Protein AF-A0A7X7YXY8-F1 (afdb_monomer_lite)

Structure (mmCIF, N/CA/C/O backbone):
data_AF-A0A7X7YXY8-F1
#
_entry.id   AF-A0A7X7YXY8-F1
#
loop_
_atom_site.group_PDB
_atom_site.id
_atom_site.type_symbol
_atom_site.label_atom_id
_atom_site.label_alt_id
_atom_site.label_comp_id
_atom_site.label_asym_id
_atom_site.label_entity_id
_atom_site.label_seq_id
_atom_site.pdbx_PDB_ins_code
_atom_site.Cartn_x
_atom_site.Cartn_y
_atom_site.Cartn_z
_atom_site.occupancy
_atom_site.B_iso_or_equiv
_atom_site.auth_seq_id
_atom_site.auth_comp_id
_atom_site.auth_asym_id
_atom_site.auth_atom_id
_atom_site.pdbx_PDB_model_num
ATOM 1 N N . MET A 1 1 ? -51.079 37.543 55.718 1.00 40.25 1 MET A N 1
ATOM 2 C CA . MET A 1 1 ? -50.205 36.483 55.168 1.00 40.25 1 MET A CA 1
ATOM 3 C C . MET A 1 1 ? -49.424 37.062 54.003 1.00 40.25 1 MET A C 1
ATOM 5 O O . MET A 1 1 ? -49.921 37.971 53.354 1.00 40.25 1 MET A O 1
ATOM 9 N N . ALA A 1 2 ? -48.176 36.623 53.879 1.00 35.72 2 ALA A N 1
ATOM 10 C CA . ALA A 1 2 ? -47.075 37.284 53.195 1.00 35.72 2 ALA A CA 1
ATOM 11 C C . ALA A 1 2 ? -47.047 37.110 51.662 1.00 35.72 2 ALA A C 1
ATOM 13 O O . ALA A 1 2 ? -47.746 36.284 51.088 1.00 35.72 2 ALA A O 1
ATOM 14 N N . VAL A 1 3 ? -46.202 37.959 51.080 1.00 41.31 3 VAL A N 1
ATOM 15 C CA . VAL A 1 3 ? -45.870 38.287 49.686 1.00 41.31 3 VAL A CA 1
ATOM 16 C C . VAL A 1 3 ? -45.076 37.175 48.981 1.00 41.31 3 VAL A C 1
ATOM 18 O O . VAL A 1 3 ? -44.261 36.545 49.648 1.00 41.31 3 VAL A O 1
ATOM 21 N N . ALA A 1 4 ? -45.196 37.031 47.651 1.00 35.16 4 ALA A N 1
ATOM 22 C CA . ALA A 1 4 ? -44.050 36.861 46.735 1.00 35.16 4 ALA A CA 1
ATOM 23 C C . ALA A 1 4 ? -44.459 36.932 45.246 1.00 35.16 4 ALA A C 1
ATOM 25 O O . ALA A 1 4 ? -45.565 36.566 44.865 1.00 35.16 4 ALA A O 1
ATOM 26 N N . ASN A 1 5 ? -43.522 37.451 44.456 1.00 42.75 5 ASN A N 1
ATOM 27 C CA . ASN A 1 5 ? -43.563 37.880 43.054 1.00 42.75 5 ASN A CA 1
ATOM 28 C C . ASN A 1 5 ? -43.276 36.709 42.060 1.00 42.75 5 ASN A C 1
ATOM 30 O O . ASN A 1 5 ? -43.124 35.578 42.515 1.00 42.75 5 ASN A O 1
ATOM 34 N N . PRO A 1 6 ? -43.200 36.948 40.727 1.00 54.59 6 PRO A N 1
ATOM 35 C CA . PRO A 1 6 ? -43.214 35.915 39.683 1.00 54.59 6 PRO A CA 1
ATOM 36 C C . PRO A 1 6 ? -41.819 35.368 39.333 1.00 54.59 6 PRO A C 1
ATOM 38 O O . PRO A 1 6 ? -40.835 36.101 39.392 1.00 54.59 6 PRO A O 1
ATOM 41 N N . GLU A 1 7 ? -41.750 34.119 38.856 1.00 39.97 7 GLU A N 1
ATOM 42 C CA . GLU A 1 7 ? -40.561 33.552 38.205 1.00 39.97 7 GLU A CA 1
ATOM 43 C C . GLU A 1 7 ? -40.893 33.021 36.803 1.00 39.97 7 GLU A C 1
ATOM 45 O O . GLU A 1 7 ? -41.706 32.120 36.603 1.00 39.97 7 GLU A O 1
ATOM 50 N N . THR A 1 8 ? -40.227 33.621 35.822 1.00 44.12 8 THR A N 1
ATOM 51 C CA . THR A 1 8 ? -39.971 33.098 34.480 1.00 44.12 8 THR A CA 1
ATOM 52 C C . THR A 1 8 ? -39.109 31.838 34.538 1.00 44.12 8 THR A C 1
ATOM 54 O O . THR A 1 8 ? -38.048 31.867 35.155 1.00 44.12 8 THR A O 1
ATOM 57 N N . ALA A 1 9 ? -39.464 30.798 33.782 1.00 42.31 9 ALA A N 1
ATOM 58 C CA . ALA A 1 9 ? -38.514 29.768 33.362 1.00 42.31 9 ALA A CA 1
ATOM 59 C C . ALA A 1 9 ? -38.734 29.435 31.881 1.00 42.31 9 ALA A C 1
ATOM 61 O O . ALA A 1 9 ? -39.648 28.710 31.496 1.00 42.31 9 ALA A O 1
ATOM 62 N N . SER A 1 10 ? -37.876 30.039 31.062 1.00 46.84 10 SER A N 1
ATOM 63 C CA . SER A 1 10 ? -37.610 29.659 29.681 1.00 46.84 10 SER A CA 1
ATOM 64 C C . SER A 1 10 ? -37.006 28.252 29.665 1.00 46.84 10 SER A C 1
ATOM 66 O O . SER A 1 10 ? -36.064 27.981 30.408 1.00 46.84 10 SER A O 1
ATOM 68 N N . GLY A 1 11 ? -37.550 27.362 28.839 1.00 37.91 11 GLY A N 1
ATOM 69 C CA . GLY A 1 11 ? -37.074 25.993 28.652 1.00 37.91 11 GLY A CA 1
ATOM 70 C C . GLY A 1 11 ? -36.881 25.709 27.172 1.00 37.91 11 GLY A C 1
ATOM 71 O O . GLY A 1 11 ? -37.633 24.943 26.577 1.00 37.91 11 GLY A O 1
ATOM 72 N N . ASP A 1 12 ? -35.901 26.398 26.594 1.00 39.38 12 ASP A N 1
ATOM 73 C CA . ASP A 1 12 ? -35.260 26.103 25.317 1.00 39.38 12 ASP A CA 1
ATOM 74 C C . ASP A 1 12 ? -35.097 24.584 25.136 1.00 39.38 12 ASP A C 1
ATOM 76 O O . ASP A 1 12 ? -34.236 23.950 25.744 1.00 39.38 12 ASP A O 1
ATOM 80 N N . THR A 1 13 ? -35.960 23.977 24.318 1.00 43.81 13 THR A N 1
ATOM 81 C CA . THR A 1 13 ? -35.816 22.578 23.898 1.00 43.81 13 THR A CA 1
ATOM 82 C C . THR A 1 13 ? -34.893 22.530 22.682 1.00 43.81 13 THR A C 1
ATOM 84 O O . THR A 1 13 ? -35.220 21.962 21.642 1.00 43.81 13 THR A O 1
ATOM 87 N N . GLY A 1 14 ? -33.720 23.153 22.809 1.00 39.69 14 GLY A N 1
ATOM 88 C CA . GLY A 1 14 ? -32.566 22.917 21.960 1.00 39.69 14 GLY A CA 1
ATOM 89 C C . GLY A 1 14 ? -32.075 21.502 22.223 1.00 39.69 14 GLY A C 1
ATOM 90 O O . GLY A 1 14 ? -31.109 21.288 22.954 1.00 39.69 14 GLY A O 1
ATOM 91 N N . GLY A 1 15 ? -32.795 20.520 21.677 1.00 38.69 15 GLY A N 1
ATOM 92 C CA . GLY A 1 15 ? -32.395 19.127 21.685 1.00 38.69 15 GLY A CA 1
ATOM 93 C C . GLY A 1 15 ? -31.014 19.028 21.059 1.00 38.69 15 GLY A C 1
ATOM 94 O O . GLY A 1 15 ? -30.883 18.994 19.837 1.00 38.69 15 GLY A O 1
ATOM 95 N N . ARG A 1 16 ? -29.971 18.980 21.895 1.00 40.47 16 ARG A N 1
ATOM 96 C CA . ARG A 1 16 ? -28.699 18.393 21.497 1.00 40.47 16 ARG A CA 1
ATOM 97 C C . ARG A 1 16 ? -29.047 16.972 21.093 1.00 40.47 16 ARG A C 1
ATOM 99 O O . ARG A 1 16 ? -29.222 16.111 21.954 1.00 40.47 16 ARG A O 1
ATOM 106 N N . MET A 1 17 ? -29.182 16.748 19.785 1.00 40.78 17 MET A N 1
ATOM 107 C CA . MET A 1 17 ? -29.041 15.409 19.241 1.00 40.78 17 MET A CA 1
ATOM 108 C C . MET A 1 17 ? -27.774 14.847 19.888 1.00 40.78 17 MET A C 1
ATOM 110 O O . MET A 1 17 ? -26.746 15.541 19.874 1.00 40.78 17 MET A O 1
ATOM 114 N N . PRO A 1 18 ? -27.841 13.670 20.533 1.00 47.81 18 PRO A N 1
ATOM 115 C CA . PRO A 1 18 ? -26.631 13.029 21.012 1.00 47.81 18 PRO A CA 1
ATOM 116 C C . PRO A 1 18 ? -25.650 13.009 19.837 1.00 47.81 18 PRO A C 1
ATOM 118 O O . PRO A 1 18 ? -26.097 12.772 18.707 1.00 47.81 18 PRO A O 1
ATOM 121 N N . PRO A 1 19 ? -24.362 13.340 20.055 1.00 53.72 19 PRO A N 1
ATOM 122 C CA . PRO A 1 19 ? -23.382 13.290 18.983 1.00 53.72 19 PRO A CA 1
ATOM 123 C C . PRO A 1 19 ? -23.531 11.923 18.328 1.00 53.72 19 PRO A C 1
ATOM 125 O O . PRO A 1 19 ? -23.422 10.905 19.014 1.00 53.72 19 PRO A O 1
ATOM 128 N N . MET A 1 20 ? -23.903 11.908 17.044 1.00 42.69 20 MET A N 1
ATOM 129 C CA . MET A 1 20 ? -23.998 10.666 16.294 1.00 42.69 20 MET A CA 1
ATOM 130 C C . MET A 1 20 ? -22.619 10.030 16.391 1.00 42.69 20 MET A C 1
ATOM 132 O O . MET A 1 20 ? -21.647 10.551 15.845 1.00 42.69 20 MET A O 1
ATOM 136 N N . LEU A 1 21 ? -22.529 8.959 17.173 1.00 46.59 21 LEU A N 1
ATOM 137 C CA . LEU A 1 21 ? -21.331 8.157 17.273 1.00 46.59 21 LEU A CA 1
ATOM 138 C C . LEU A 1 21 ? -21.206 7.481 15.908 1.00 46.59 21 LEU A C 1
ATOM 140 O O . LEU A 1 21 ? -21.878 6.488 15.640 1.00 46.59 21 LEU A O 1
ATOM 144 N N . VAL A 1 22 ? -20.445 8.085 14.998 1.00 55.91 22 VAL A N 1
ATOM 145 C CA . VAL A 1 22 ? -20.084 7.416 13.752 1.00 55.91 22 VAL A CA 1
ATOM 146 C C . VAL A 1 22 ? -19.204 6.249 14.174 1.00 55.91 22 VAL A C 1
ATOM 148 O O . VAL A 1 22 ? -18.072 6.460 14.608 1.00 55.91 22 VAL A O 1
ATOM 151 N N . GLU A 1 23 ? -19.754 5.034 14.135 1.00 60.56 23 GLU A N 1
ATOM 152 C CA . GLU A 1 23 ? -18.969 3.822 14.349 1.00 60.56 23 GLU A CA 1
ATOM 153 C C . GLU A 1 23 ? -17.788 3.840 13.379 1.00 60.56 23 GLU A C 1
ATOM 155 O O . GLU A 1 23 ? -17.966 3.948 12.160 1.00 60.56 23 GLU A O 1
ATOM 160 N N . ASP A 1 24 ? -16.570 3.765 13.919 1.00 72.25 24 ASP A N 1
ATOM 161 C CA . ASP A 1 24 ? -15.391 3.599 13.085 1.00 72.25 24 ASP A CA 1
ATOM 162 C C . ASP A 1 24 ? -15.456 2.203 12.467 1.00 72.25 24 ASP A C 1
ATOM 164 O O . ASP A 1 24 ? -15.264 1.199 13.149 1.00 72.25 24 ASP A O 1
ATOM 168 N N . LYS A 1 25 ? -15.740 2.141 11.164 1.00 73.94 25 LYS A N 1
ATOM 169 C CA . LYS A 1 25 ? -15.761 0.877 10.414 1.00 73.94 25 LYS A CA 1
ATOM 170 C C . LYS A 1 25 ? -14.360 0.297 10.190 1.00 73.94 25 LYS A C 1
ATOM 172 O O . LYS A 1 25 ? -14.244 -0.803 9.661 1.00 73.94 25 LYS A O 1
ATOM 177 N N . GLY A 1 26 ? -13.320 1.021 10.606 1.00 83.81 26 GLY A N 1
ATOM 178 C CA . GLY A 1 26 ? -11.930 0.630 10.445 1.00 83.81 26 GLY A CA 1
ATOM 179 C C . GLY A 1 26 ? -11.391 0.904 9.042 1.00 83.81 26 GLY A C 1
ATOM 180 O O . GLY A 1 26 ? -12.088 1.354 8.134 1.00 83.81 26 GLY A O 1
ATOM 181 N N . PHE A 1 27 ? -10.091 0.691 8.862 1.00 89.12 27 PHE A N 1
ATOM 182 C CA . PHE A 1 27 ? -9.446 0.938 7.576 1.00 89.12 27 PHE A CA 1
ATOM 183 C C . PHE A 1 27 ? -9.854 -0.121 6.549 1.00 89.12 27 PHE A C 1
ATOM 185 O O . PHE A 1 27 ? -9.756 -1.313 6.818 1.00 89.12 27 PHE A O 1
ATOM 192 N N . SER A 1 28 ? -10.236 0.305 5.349 1.00 91.44 28 SER A N 1
ATOM 193 C CA . SER A 1 28 ? -10.362 -0.578 4.190 1.00 91.44 28 SER A CA 1
ATOM 194 C C . SER A 1 28 ? -9.657 0.059 3.011 1.00 91.44 28 SER A C 1
ATOM 196 O O . SER A 1 28 ? -9.911 1.219 2.674 1.00 91.44 28 SER A O 1
ATOM 198 N N . GLY A 1 29 ? -8.749 -0.688 2.395 1.00 93.06 29 GLY A N 1
ATOM 199 C CA . GLY A 1 29 ? -8.026 -0.196 1.238 1.00 93.06 29 GLY A CA 1
ATOM 200 C C . GLY A 1 29 ? -7.580 -1.281 0.275 1.00 93.06 29 GLY A C 1
ATOM 201 O O . GLY A 1 29 ? -7.522 -2.472 0.590 1.00 93.06 29 GLY A O 1
ATOM 202 N N . ARG A 1 30 ? -7.223 -0.835 -0.925 1.00 95.38 30 ARG A N 1
ATOM 203 C CA . ARG A 1 30 ? -6.644 -1.638 -1.992 1.00 95.38 30 ARG A CA 1
ATOM 204 C C . ARG A 1 30 ? -5.340 -1.007 -2.463 1.00 95.38 30 ARG A C 1
ATOM 206 O O . ARG A 1 30 ? -5.347 0.097 -2.996 1.00 95.38 30 ARG A O 1
ATOM 213 N N . LEU A 1 31 ? -4.246 -1.732 -2.285 1.00 96.56 31 LEU A N 1
ATOM 214 C CA . LEU A 1 31 ? -2.929 -1.410 -2.813 1.00 96.56 31 LEU A CA 1
ATOM 215 C C . LEU A 1 31 ? -2.733 -2.161 -4.131 1.00 96.56 31 LEU A C 1
ATOM 217 O O . LEU A 1 31 ? -2.855 -3.383 -4.170 1.00 96.56 31 LEU A O 1
ATOM 221 N N . GLU A 1 32 ? -2.434 -1.449 -5.208 1.00 96.38 32 GLU A N 1
ATOM 222 C CA . GLU A 1 32 ? -2.066 -2.037 -6.495 1.00 96.38 32 GLU A CA 1
ATOM 223 C C . GLU A 1 32 ? -0.586 -1.772 -6.756 1.00 96.38 32 GLU A C 1
ATOM 225 O O . GLU A 1 32 ? -0.157 -0.622 -6.720 1.00 96.38 32 GLU A O 1
ATOM 230 N N . LEU A 1 33 ? 0.172 -2.834 -7.017 1.00 96.06 33 LEU A N 1
ATOM 231 C CA . LEU A 1 33 ? 1.609 -2.823 -7.258 1.00 96.06 33 LEU A CA 1
ATOM 232 C C . LEU A 1 33 ? 1.879 -3.413 -8.641 1.00 96.06 33 LEU A C 1
ATOM 234 O O . LEU A 1 33 ? 1.426 -4.518 -8.941 1.00 96.06 33 LEU A O 1
ATOM 238 N N . GLN A 1 34 ? 2.624 -2.697 -9.472 1.00 95.75 34 GLN A N 1
ATOM 239 C CA . GLN A 1 34 ? 3.082 -3.165 -10.778 1.00 95.75 34 GLN A CA 1
ATOM 240 C C . GLN A 1 34 ? 4.585 -3.413 -10.720 1.00 95.75 34 GLN A C 1
ATOM 242 O O . GLN A 1 34 ? 5.324 -2.585 -10.198 1.00 95.75 34 GLN A O 1
ATOM 247 N N . THR A 1 35 ? 5.038 -4.560 -11.216 1.00 94.75 35 THR A N 1
ATOM 248 C CA . THR A 1 35 ? 6.455 -4.937 -11.178 1.00 94.75 35 THR A CA 1
ATOM 249 C C . THR A 1 35 ? 6.830 -5.824 -12.360 1.00 94.75 35 THR A C 1
ATOM 251 O O . THR A 1 35 ? 6.075 -6.715 -12.761 1.00 94.75 35 THR A O 1
ATOM 254 N N . ARG A 1 36 ? 8.044 -5.647 -12.878 1.00 93.81 36 ARG A N 1
ATOM 255 C CA . ARG A 1 36 ? 8.707 -6.615 -13.770 1.00 93.81 36 ARG A CA 1
ATOM 256 C C . ARG A 1 36 ? 9.228 -7.845 -13.019 1.00 93.81 36 ARG A C 1
ATOM 258 O O . ARG A 1 36 ? 9.310 -8.936 -13.574 1.00 93.81 36 ARG A O 1
ATOM 265 N N . MET A 1 37 ? 9.539 -7.700 -11.734 1.00 92.69 37 MET A N 1
ATOM 266 C CA . MET A 1 37 ? 10.116 -8.747 -10.888 1.00 92.69 37 MET A CA 1
ATOM 267 C C . MET A 1 37 ? 9.018 -9.546 -10.172 1.00 92.69 37 MET A C 1
ATOM 269 O O . MET A 1 37 ? 9.051 -9.732 -8.959 1.00 92.69 37 MET A O 1
ATOM 273 N N . PHE A 1 38 ? 8.022 -10.031 -10.921 1.00 91.50 38 PHE A N 1
ATOM 274 C CA . PHE A 1 38 ? 6.788 -10.583 -10.348 1.00 91.50 38 PHE A CA 1
ATOM 275 C C . PHE A 1 38 ? 7.027 -11.728 -9.359 1.00 91.50 38 PHE A C 1
ATOM 277 O O . PHE A 1 38 ? 6.549 -11.664 -8.235 1.00 91.50 38 PHE A O 1
ATOM 284 N N . VAL A 1 39 ? 7.784 -12.759 -9.745 1.00 90.94 39 VAL A N 1
ATOM 285 C CA . VAL A 1 39 ? 8.009 -13.953 -8.907 1.00 90.94 39 VAL A CA 1
ATOM 286 C C . VAL A 1 39 ? 8.668 -13.629 -7.554 1.00 90.94 39 VAL A C 1
ATOM 288 O O . VAL A 1 39 ? 8.123 -14.047 -6.530 1.00 90.94 39 VAL A O 1
ATOM 291 N N . PRO A 1 40 ? 9.805 -12.907 -7.486 1.00 93.75 40 PRO A N 1
ATOM 292 C CA . PRO A 1 40 ? 10.410 -12.569 -6.198 1.00 93.75 40 PRO A CA 1
ATOM 293 C C . PRO A 1 40 ? 9.554 -11.593 -5.380 1.00 93.75 40 PRO A C 1
ATOM 295 O O . PRO A 1 40 ? 9.443 -11.776 -4.168 1.00 93.75 40 PRO A O 1
ATOM 298 N N . THR A 1 41 ? 8.890 -10.620 -6.012 1.00 94.06 41 THR A N 1
ATOM 299 C CA . THR A 1 41 ? 7.986 -9.693 -5.311 1.00 94.06 41 THR A CA 1
ATOM 300 C C . THR A 1 41 ? 6.780 -10.426 -4.720 1.00 94.06 41 THR A C 1
ATOM 302 O O . THR A 1 41 ? 6.408 -10.200 -3.571 1.00 94.06 41 THR A O 1
ATOM 305 N N . ASP A 1 42 ? 6.200 -11.367 -5.463 1.00 92.19 42 ASP A N 1
ATOM 306 C CA . ASP A 1 42 ? 5.099 -12.218 -5.013 1.00 92.19 42 ASP A CA 1
ATOM 307 C C . ASP A 1 42 ? 5.485 -13.058 -3.786 1.00 92.19 42 ASP A C 1
ATOM 309 O O . ASP A 1 42 ? 4.756 -13.098 -2.790 1.00 92.19 42 ASP A O 1
ATOM 313 N N . ALA A 1 43 ? 6.666 -13.683 -3.827 1.00 91.94 43 ALA A N 1
ATOM 314 C CA . ALA A 1 43 ? 7.208 -14.446 -2.708 1.00 91.94 43 ALA A CA 1
ATOM 315 C C . ALA A 1 43 ? 7.465 -13.560 -1.477 1.00 91.94 43 ALA A C 1
ATOM 317 O O . ALA A 1 43 ? 7.127 -13.950 -0.357 1.00 91.94 43 ALA A O 1
ATOM 318 N N . PHE A 1 44 ? 8.000 -12.353 -1.678 1.00 94.81 44 PHE A N 1
ATOM 319 C CA . PHE A 1 44 ? 8.230 -11.387 -0.605 1.00 94.81 44 PHE A CA 1
ATOM 320 C C . PHE A 1 44 ? 6.923 -10.945 0.067 1.00 94.81 44 PHE A C 1
ATOM 322 O O . PHE A 1 44 ? 6.847 -10.906 1.297 1.00 94.81 44 PHE A O 1
ATOM 329 N N . ILE A 1 45 ? 5.875 -10.662 -0.716 1.00 93.81 45 ILE A N 1
ATOM 330 C CA . ILE A 1 45 ? 4.556 -10.282 -0.188 1.00 93.81 45 ILE A CA 1
ATOM 331 C C . ILE A 1 45 ? 3.970 -11.429 0.641 1.00 93.81 45 ILE A C 1
ATOM 333 O O . ILE A 1 45 ? 3.546 -11.206 1.775 1.00 93.81 45 ILE A O 1
ATOM 337 N N . LYS A 1 46 ? 4.001 -12.666 0.126 1.00 92.06 46 LYS A N 1
ATOM 338 C CA . LYS A 1 46 ? 3.556 -13.861 0.868 1.00 92.06 46 LYS A CA 1
ATOM 339 C C . LYS A 1 46 ? 4.284 -14.009 2.200 1.00 92.06 46 LYS A C 1
ATOM 341 O O . LYS A 1 46 ? 3.641 -14.217 3.229 1.00 92.06 46 LYS A O 1
ATOM 346 N N . GLN A 1 47 ? 5.609 -13.875 2.181 1.00 92.56 47 GLN A N 1
ATOM 347 C CA . GLN A 1 47 ? 6.426 -13.985 3.383 1.00 92.56 47 GLN A CA 1
ATOM 348 C C . GLN A 1 47 ? 6.121 -12.861 4.379 1.00 92.56 47 GLN A C 1
ATOM 350 O O . GLN A 1 47 ? 6.006 -13.118 5.574 1.00 92.56 47 GLN A O 1
ATOM 355 N N . SER A 1 48 ? 5.947 -11.630 3.899 1.00 94.19 48 SER A N 1
ATOM 356 C CA . SER A 1 48 ? 5.613 -10.474 4.737 1.00 94.19 48 SER A CA 1
ATOM 357 C C . SER A 1 48 ? 4.254 -10.631 5.417 1.00 94.19 48 SER A C 1
ATOM 359 O O . SER A 1 48 ? 4.147 -10.386 6.617 1.00 94.19 48 SER A O 1
ATOM 361 N N . ILE A 1 49 ? 3.236 -11.105 4.689 1.00 92.50 49 ILE A N 1
ATOM 362 C CA . ILE A 1 49 ? 1.907 -11.401 5.249 1.00 92.50 49 ILE A CA 1
ATOM 363 C C . ILE A 1 49 ? 2.023 -12.448 6.361 1.00 92.50 49 ILE A C 1
ATOM 365 O O . ILE A 1 49 ? 1.532 -12.224 7.466 1.00 92.50 49 ILE A O 1
ATOM 369 N N . PHE A 1 50 ? 2.730 -13.551 6.091 1.00 90.56 50 PHE A N 1
ATOM 370 C CA . PHE A 1 50 ? 2.947 -14.618 7.068 1.00 90.56 50 PHE A CA 1
ATOM 371 C C . PHE A 1 50 ? 3.678 -14.115 8.323 1.00 90.56 50 PHE A C 1
ATOM 373 O O . PHE A 1 50 ? 3.2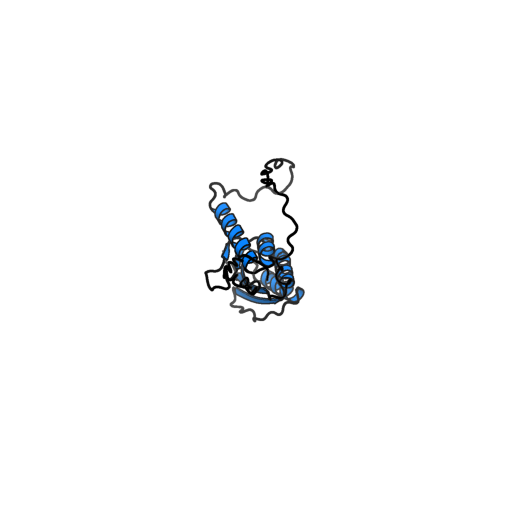32 -14.361 9.441 1.00 90.56 50 PHE A O 1
ATOM 380 N N . ASN A 1 51 ? 4.759 -13.348 8.150 1.00 91.44 51 ASN A N 1
ATOM 381 C CA . ASN A 1 51 ? 5.551 -12.796 9.253 1.00 91.44 51 ASN A CA 1
ATOM 382 C C . ASN A 1 51 ? 4.771 -11.793 10.115 1.00 91.44 51 ASN A C 1
ATOM 384 O O . ASN A 1 51 ? 5.086 -11.624 11.291 1.00 91.44 51 ASN A O 1
ATOM 388 N N . CYS A 1 52 ? 3.764 -11.124 9.549 1.00 90.25 52 CYS A N 1
ATOM 389 C CA . CYS A 1 52 ? 2.906 -10.205 10.294 1.00 90.25 52 CYS A CA 1
ATOM 390 C C . CYS A 1 52 ? 1.808 -10.915 11.099 1.00 90.25 52 CYS A C 1
ATOM 392 O O . CYS A 1 52 ? 1.079 -10.235 11.818 1.00 90.25 52 CYS A O 1
ATOM 394 N N . GLY A 1 53 ? 1.693 -12.246 10.992 1.00 87.19 53 GLY A N 1
ATOM 395 C CA . GLY A 1 53 ? 0.651 -13.030 11.658 1.00 87.19 53 GLY A CA 1
ATOM 396 C C . GLY A 1 53 ? -0.744 -12.816 11.069 1.00 87.19 53 GLY A C 1
ATOM 397 O O . GLY A 1 53 ? -1.730 -13.156 11.712 1.00 87.19 53 GLY A O 1
ATOM 398 N N . LEU A 1 54 ? -0.836 -12.241 9.866 1.00 86.12 54 LEU A N 1
ATOM 399 C CA . LEU A 1 54 ? -2.107 -11.946 9.216 1.00 86.12 54 LEU A CA 1
ATOM 400 C C . LEU A 1 54 ? -2.673 -13.207 8.565 1.00 86.12 54 LEU A C 1
ATOM 402 O O . LEU A 1 54 ? -2.014 -13.859 7.749 1.00 86.12 54 LEU A O 1
ATOM 406 N N . GLU A 1 55 ? -3.927 -13.521 8.879 1.00 69.75 55 GLU A N 1
ATOM 407 C CA . GLU A 1 55 ? -4.657 -14.570 8.179 1.00 69.75 55 GLU A CA 1
ATOM 408 C C . GLU A 1 55 ? -4.977 -14.095 6.755 1.00 69.75 55 GLU A C 1
ATOM 410 O O . GLU A 1 55 ? -5.670 -13.097 6.535 1.00 69.75 55 GLU A O 1
ATOM 415 N N . ASN A 1 56 ? -4.446 -14.799 5.753 1.00 65.19 56 ASN A N 1
ATOM 416 C CA . ASN A 1 56 ? -4.797 -14.533 4.364 1.00 65.19 56 ASN A CA 1
ATOM 417 C C . ASN A 1 56 ? -6.170 -15.154 4.072 1.00 65.19 56 ASN A C 1
ATOM 419 O O . ASN A 1 56 ? -6.285 -16.363 3.867 1.00 65.19 56 ASN A O 1
ATOM 423 N N . LEU A 1 57 ? -7.213 -14.324 4.057 1.00 59.28 57 LEU A N 1
ATOM 424 C CA . LEU A 1 57 ? -8.596 -14.772 3.880 1.00 59.28 57 LEU A CA 1
ATOM 425 C C . LEU A 1 57 ? -8.932 -15.134 2.426 1.00 59.28 57 LEU A C 1
ATOM 427 O O . LEU A 1 57 ? -9.960 -15.764 2.179 1.00 59.28 57 LEU A O 1
ATOM 431 N N . ALA A 1 58 ? -8.091 -14.772 1.451 1.00 53.66 58 ALA A N 1
ATOM 432 C CA . ALA A 1 58 ? -8.329 -15.088 0.045 1.00 53.66 58 ALA A CA 1
ATOM 433 C C . ALA A 1 58 ? -7.144 -15.827 -0.576 1.00 53.66 58 ALA A C 1
ATOM 435 O O . ALA A 1 58 ? -5.997 -15.381 -0.534 1.00 53.66 58 ALA A O 1
ATOM 436 N N . ARG A 1 59 ? -7.438 -16.969 -1.206 1.00 56.19 59 ARG A N 1
ATOM 437 C CA . ARG A 1 59 ? -6.460 -17.690 -2.022 1.00 56.19 59 ARG A CA 1
ATOM 438 C C . ARG A 1 59 ? -5.949 -16.741 -3.110 1.00 56.19 59 ARG A C 1
ATOM 440 O O . ARG A 1 59 ? -6.788 -16.143 -3.786 1.00 56.19 59 ARG A O 1
ATOM 447 N N . PRO A 1 60 ? -4.624 -16.616 -3.300 1.00 57.69 60 PRO A N 1
ATOM 448 C CA . PRO A 1 60 ? -4.090 -15.854 -4.413 1.00 57.69 60 PRO A CA 1
ATOM 449 C C . PRO A 1 60 ? -4.670 -16.424 -5.701 1.00 57.69 60 PRO A C 1
ATOM 451 O O . PRO A 1 60 ? -4.434 -17.582 -6.047 1.00 57.69 60 PRO A O 1
ATOM 454 N N . GLU A 1 61 ? -5.484 -15.625 -6.382 1.00 63.88 61 GLU A N 1
ATOM 455 C CA . GLU A 1 61 ? -5.951 -15.952 -7.719 1.00 63.88 61 GLU A CA 1
ATOM 456 C C . GLU A 1 61 ? -4.776 -15.699 -8.660 1.00 63.88 61 GLU A C 1
ATOM 458 O O . GLU A 1 61 ? -4.594 -14.596 -9.172 1.00 63.88 61 GLU A O 1
ATOM 463 N N . ILE A 1 62 ? -3.918 -16.713 -8.796 1.00 60.66 62 ILE A N 1
ATOM 464 C CA . ILE A 1 62 ? -2.786 -16.694 -9.719 1.00 60.66 62 ILE A CA 1
ATOM 465 C C . ILE A 1 62 ? -3.356 -16.903 -11.122 1.00 60.66 62 ILE A C 1
ATOM 467 O O . ILE A 1 62 ? -3.384 -18.009 -11.656 1.00 60.66 62 ILE A O 1
ATOM 471 N N . MET A 1 63 ? -3.843 -15.825 -11.724 1.00 65.38 63 MET A N 1
ATOM 472 C CA . MET A 1 63 ? -3.860 -15.717 -13.181 1.00 65.38 63 MET A CA 1
ATOM 473 C C . MET A 1 63 ? -2.426 -15.332 -13.543 1.00 65.38 63 MET A C 1
ATOM 475 O O . MET A 1 63 ? -1.922 -14.420 -12.914 1.00 65.38 63 MET A O 1
ATOM 479 N N . GLY A 1 64 ? -1.727 -16.025 -14.449 1.00 69.50 64 GLY A N 1
ATOM 480 C CA . GLY A 1 64 ? -0.247 -16.021 -14.587 1.00 69.50 64 GLY A CA 1
ATOM 481 C C . GLY A 1 64 ? 0.520 -14.683 -14.719 1.00 69.50 64 GLY A C 1
ATOM 482 O O . GLY A 1 64 ? 1.724 -14.700 -14.943 1.00 69.50 64 GLY A O 1
ATOM 483 N N . ASN A 1 65 ? -0.140 -13.537 -14.583 1.00 83.25 65 ASN A N 1
ATOM 484 C CA . ASN A 1 65 ? 0.380 -12.173 -14.554 1.00 83.25 65 ASN A CA 1
ATOM 485 C C . ASN A 1 65 ? -0.166 -11.318 -13.382 1.00 83.25 65 ASN A C 1
ATOM 487 O O . ASN A 1 65 ? 0.002 -10.098 -13.387 1.00 83.25 65 ASN A O 1
ATOM 491 N N . ARG A 1 66 ? -0.871 -11.917 -12.417 1.00 89.81 66 ARG A N 1
ATOM 492 C CA . ARG A 1 66 ? -1.573 -11.222 -11.337 1.00 89.81 66 ARG A CA 1
ATOM 493 C C . ARG A 1 66 ? -1.660 -12.092 -10.086 1.00 89.81 66 ARG A C 1
ATOM 495 O O . ARG A 1 66 ? -2.017 -13.261 -10.171 1.00 89.81 66 ARG A O 1
ATOM 502 N N . SER A 1 67 ? -1.427 -11.482 -8.928 1.00 91.00 67 SER A N 1
ATOM 503 C CA . SER A 1 67 ? -1.716 -12.072 -7.618 1.00 91.00 67 SER A CA 1
ATOM 504 C C . SER A 1 67 ? -2.582 -11.123 -6.802 1.00 91.00 67 SER A C 1
ATOM 506 O O . SER A 1 67 ? -2.393 -9.908 -6.837 1.00 91.00 67 SER A O 1
ATOM 508 N N . VAL A 1 68 ? -3.542 -11.668 -6.056 1.00 92.12 68 VAL A N 1
ATOM 509 C CA . VAL A 1 68 ? -4.425 -10.891 -5.176 1.00 92.12 68 VAL A CA 1
ATOM 510 C C . VAL A 1 68 ? -4.370 -11.469 -3.771 1.00 92.12 68 VAL A C 1
ATOM 512 O O . VAL A 1 68 ? -4.667 -12.641 -3.571 1.00 92.12 68 VAL A O 1
ATOM 515 N N . TYR A 1 69 ? -4.036 -10.632 -2.799 1.00 91.88 69 TYR A N 1
ATOM 516 C CA . TYR A 1 69 ? -4.000 -10.964 -1.381 1.00 91.88 69 TYR A CA 1
ATOM 517 C C . TYR A 1 69 ? -5.067 -10.157 -0.659 1.00 91.88 69 TYR A C 1
ATOM 519 O O . TYR A 1 69 ? -5.179 -8.953 -0.885 1.00 91.88 69 TYR A O 1
ATOM 527 N N . ARG A 1 70 ? -5.841 -10.795 0.219 1.00 92.25 70 ARG A N 1
ATOM 528 C CA . ARG A 1 70 ? -6.745 -10.088 1.134 1.00 92.25 70 ARG A CA 1
ATOM 529 C C . ARG A 1 70 ? -6.369 -10.444 2.554 1.00 92.25 70 ARG A C 1
ATOM 531 O O . ARG A 1 70 ? -6.483 -11.599 2.953 1.00 92.25 70 ARG A O 1
ATOM 538 N N . VAL A 1 71 ? -5.956 -9.431 3.296 1.00 91.31 71 VAL A N 1
ATOM 539 C CA . VAL A 1 71 ? -5.606 -9.555 4.705 1.00 91.31 71 VAL A CA 1
ATOM 540 C C . VAL A 1 71 ? -6.569 -8.730 5.542 1.00 91.31 71 VAL A C 1
ATOM 542 O O . VAL A 1 71 ? -7.006 -7.652 5.129 1.00 91.31 71 VAL A O 1
ATOM 545 N N . VAL A 1 72 ? -6.905 -9.260 6.709 1.00 90.38 72 VAL A N 1
ATOM 546 C CA . VAL A 1 72 ? -7.706 -8.584 7.728 1.00 90.38 72 VAL A CA 1
ATOM 547 C C . VAL A 1 72 ? -6.981 -8.753 9.055 1.00 90.38 72 VAL A C 1
ATOM 549 O O . VAL A 1 72 ? -6.467 -9.833 9.336 1.00 90.38 72 VAL A O 1
ATOM 552 N N . GLY A 1 73 ? -6.912 -7.687 9.842 1.00 89.44 73 GLY A N 1
ATOM 553 C CA . GLY A 1 73 ? -6.230 -7.677 11.132 1.00 89.44 73 GLY A CA 1
ATOM 554 C C . GLY A 1 73 ? -6.474 -6.380 11.892 1.00 89.44 73 GLY A C 1
ATOM 555 O O . GLY A 1 73 ? -7.363 -5.599 11.549 1.00 89.44 73 GLY A O 1
ATOM 556 N N . SER A 1 74 ? -5.682 -6.129 12.926 1.00 89.81 74 SER A N 1
ATOM 557 C CA . SER A 1 74 ? -5.653 -4.827 13.593 1.00 89.81 74 SER A CA 1
ATOM 558 C C . SER A 1 74 ? -4.982 -3.768 12.705 1.00 89.81 74 SER A C 1
ATOM 560 O O . SER A 1 74 ? -4.234 -4.084 11.772 1.00 89.81 74 SER A O 1
ATOM 562 N N . ARG A 1 75 ? -5.206 -2.479 12.992 1.00 88.25 75 ARG A N 1
ATOM 563 C CA . ARG A 1 75 ? -4.499 -1.392 12.285 1.00 88.25 75 ARG A CA 1
ATOM 564 C C . ARG A 1 75 ? -2.985 -1.507 12.437 1.00 88.25 75 ARG A C 1
ATOM 566 O O . ARG A 1 75 ? -2.254 -1.213 11.498 1.00 88.25 75 ARG A O 1
ATOM 573 N N . GLU A 1 76 ? -2.514 -1.958 13.592 1.00 89.69 76 GLU A N 1
ATOM 574 C CA . GLU A 1 76 ? -1.098 -2.175 13.875 1.00 89.69 76 GLU A CA 1
ATOM 575 C C . GLU A 1 76 ? -0.529 -3.322 13.036 1.00 89.69 76 GLU A C 1
ATOM 577 O O . GLU A 1 76 ? 0.570 -3.195 12.502 1.00 89.69 76 GLU A O 1
ATOM 582 N N . GLU A 1 77 ? -1.262 -4.427 12.880 1.00 91.62 77 GLU A N 1
ATOM 583 C CA . GLU A 1 77 ? -0.853 -5.548 12.024 1.00 91.62 77 GLU A CA 1
ATOM 584 C C . GLU A 1 77 ? -0.763 -5.137 10.552 1.00 91.62 77 GLU A C 1
ATOM 586 O O . GLU A 1 77 ? 0.251 -5.401 9.900 1.00 91.62 77 GLU A O 1
ATOM 591 N N . ILE A 1 78 ? -1.776 -4.426 10.042 1.00 92.00 78 ILE A N 1
ATOM 592 C CA . ILE A 1 78 ? -1.758 -3.889 8.674 1.00 92.00 78 ILE A CA 1
ATOM 593 C C . ILE A 1 78 ? -0.649 -2.840 8.514 1.00 92.00 78 ILE A C 1
ATOM 595 O O . ILE A 1 78 ? 0.045 -2.839 7.500 1.00 92.00 78 ILE A O 1
ATOM 599 N N . GLY A 1 79 ? -0.419 -1.991 9.519 1.00 92.38 79 GLY A N 1
ATOM 600 C CA . GLY A 1 79 ? 0.677 -1.021 9.533 1.00 92.38 79 GLY A CA 1
ATOM 601 C C . GLY A 1 79 ? 2.059 -1.680 9.478 1.00 92.38 79 GLY A C 1
ATOM 602 O O . GLY A 1 79 ? 2.918 -1.234 8.720 1.00 92.38 79 GLY A O 1
ATOM 603 N N . ARG A 1 80 ? 2.268 -2.783 10.213 1.00 93.25 80 ARG A N 1
ATOM 604 C CA . ARG A 1 80 ? 3.505 -3.583 10.134 1.00 93.25 80 ARG A CA 1
ATOM 605 C C . ARG A 1 80 ? 3.696 -4.208 8.756 1.00 93.25 80 ARG A C 1
ATOM 607 O O . ARG A 1 80 ? 4.807 -4.161 8.235 1.00 93.25 80 ARG A O 1
ATOM 614 N N . LEU A 1 81 ? 2.632 -4.747 8.156 1.00 94.69 81 LEU A N 1
ATOM 615 C CA . LEU A 1 81 ? 2.691 -5.277 6.792 1.00 94.69 81 LEU A CA 1
ATOM 616 C C . LEU A 1 81 ? 3.088 -4.181 5.802 1.00 94.69 81 LEU A C 1
ATOM 618 O O . LEU A 1 81 ? 3.997 -4.372 5.005 1.00 94.69 81 LEU A O 1
ATOM 622 N N . VAL A 1 82 ? 2.444 -3.022 5.887 1.00 94.69 82 VAL A N 1
ATOM 623 C CA . VAL A 1 82 ? 2.722 -1.850 5.050 1.00 94.69 82 VAL A CA 1
ATOM 624 C C . VAL A 1 82 ? 4.175 -1.397 5.165 1.00 94.69 82 VAL A C 1
ATOM 626 O O . VAL A 1 82 ? 4.819 -1.169 4.145 1.00 94.69 82 VAL A O 1
ATOM 629 N N . ALA A 1 83 ? 4.719 -1.349 6.382 1.00 93.94 83 ALA A N 1
ATOM 630 C CA . ALA A 1 83 ? 6.131 -1.053 6.599 1.00 93.94 83 ALA A CA 1
ATOM 631 C C . ALA A 1 83 ? 7.050 -2.128 5.990 1.00 93.94 83 ALA A C 1
ATOM 633 O O . ALA A 1 83 ? 8.038 -1.794 5.340 1.00 93.94 83 ALA A O 1
ATOM 634 N N . ALA A 1 84 ? 6.713 -3.415 6.141 1.00 94.56 84 ALA A N 1
ATOM 635 C CA . ALA A 1 84 ? 7.484 -4.517 5.563 1.00 94.56 84 ALA A CA 1
ATOM 636 C C . ALA A 1 84 ? 7.505 -4.476 4.026 1.00 94.56 84 ALA A C 1
ATOM 638 O O . ALA A 1 84 ? 8.547 -4.732 3.424 1.00 94.56 84 ALA A O 1
ATOM 639 N N . LEU A 1 85 ? 6.392 -4.093 3.386 1.00 95.19 85 LEU A N 1
ATOM 640 C CA . LEU A 1 85 ? 6.313 -3.918 1.931 1.00 95.19 85 LEU A CA 1
ATOM 641 C C . LEU A 1 85 ? 7.272 -2.844 1.400 1.00 95.19 85 LEU A C 1
ATOM 643 O O . LEU A 1 85 ? 7.676 -2.932 0.243 1.00 95.19 85 LEU A O 1
ATOM 647 N N . GLY A 1 86 ? 7.705 -1.891 2.230 1.00 94.06 86 GLY A N 1
ATOM 648 C CA . GLY A 1 86 ? 8.757 -0.941 1.861 1.00 94.06 86 GLY A CA 1
ATOM 649 C C . GLY A 1 86 ? 10.060 -1.623 1.420 1.00 94.06 86 GLY A C 1
ATOM 650 O O . GLY A 1 86 ? 10.768 -1.091 0.574 1.00 94.06 86 GLY A O 1
ATOM 651 N N . GLY A 1 87 ? 10.342 -2.842 1.897 1.00 93.62 87 GLY A N 1
ATOM 652 C CA . GLY A 1 87 ? 11.540 -3.603 1.525 1.00 93.62 87 GLY A CA 1
ATOM 653 C C . GLY A 1 87 ? 11.575 -4.119 0.080 1.00 93.62 87 GLY A C 1
ATOM 654 O O . GLY A 1 87 ? 12.609 -4.627 -0.343 1.00 93.62 87 GLY A O 1
ATOM 655 N N . VAL A 1 88 ? 10.475 -4.010 -0.675 1.00 94.12 88 VAL A N 1
ATOM 656 C CA . VAL A 1 88 ? 10.419 -4.392 -2.098 1.00 94.12 88 VAL A CA 1
ATOM 657 C C . VAL A 1 88 ? 10.112 -3.205 -3.016 1.00 94.12 88 VAL A C 1
ATOM 659 O O . VAL A 1 88 ? 9.903 -3.399 -4.211 1.00 94.12 88 VAL A O 1
ATOM 662 N N . TRP A 1 89 ? 10.088 -1.974 -2.489 1.00 94.25 89 TRP A N 1
ATOM 663 C CA . TRP A 1 89 ? 9.610 -0.811 -3.244 1.00 94.25 89 TRP A CA 1
ATOM 664 C C . TRP A 1 89 ? 10.462 -0.480 -4.472 1.00 94.25 89 TRP A C 1
ATOM 666 O O . TRP A 1 89 ? 9.902 -0.149 -5.510 1.00 94.25 89 TRP A O 1
ATOM 676 N N . ASP A 1 90 ? 11.780 -0.680 -4.404 1.00 92.88 90 ASP A N 1
ATOM 677 C CA . ASP A 1 90 ? 12.697 -0.452 -5.536 1.00 92.88 90 ASP A CA 1
ATOM 678 C C . ASP A 1 90 ? 12.417 -1.375 -6.738 1.00 92.88 90 ASP A C 1
ATOM 680 O O . ASP A 1 90 ? 12.832 -1.099 -7.861 1.00 92.88 90 ASP A O 1
ATOM 684 N N . ALA A 1 91 ? 11.711 -2.490 -6.519 1.00 92.19 91 ALA A N 1
ATOM 685 C CA . ALA A 1 91 ? 11.298 -3.411 -7.575 1.00 92.19 91 ALA A CA 1
ATOM 686 C C . ALA A 1 91 ? 9.902 -3.089 -8.143 1.00 92.19 91 ALA A C 1
ATOM 688 O O . ALA A 1 91 ? 9.421 -3.813 -9.021 1.00 92.19 91 ALA A O 1
ATOM 689 N N . ILE A 1 92 ? 9.222 -2.061 -7.632 1.00 95.12 92 ILE A N 1
ATOM 690 C CA . ILE A 1 92 ? 7.876 -1.660 -8.044 1.00 95.12 92 ILE A CA 1
ATOM 691 C C . ILE A 1 92 ? 7.975 -0.536 -9.078 1.00 95.12 92 ILE A C 1
ATOM 693 O O . ILE A 1 92 ? 8.453 0.552 -8.787 1.00 95.12 92 ILE A O 1
ATOM 697 N N . ASP A 1 93 ? 7.460 -0.787 -10.282 1.00 94.12 93 ASP A N 1
ATOM 698 C CA . ASP A 1 93 ? 7.413 0.206 -11.362 1.00 94.12 93 ASP A CA 1
ATOM 699 C C . ASP A 1 93 ? 6.326 1.265 -11.107 1.00 94.12 93 ASP A C 1
ATOM 701 O O . ASP A 1 93 ? 6.422 2.405 -11.556 1.00 94.12 93 ASP A O 1
ATOM 705 N N . SER A 1 94 ? 5.235 0.872 -10.443 1.00 94.69 94 SER A N 1
ATOM 706 C CA . SER A 1 94 ? 4.117 1.759 -10.122 1.00 94.69 94 SER A CA 1
ATOM 707 C C . SER A 1 94 ? 3.311 1.225 -8.943 1.00 94.69 94 SER A C 1
ATOM 709 O O . SER A 1 94 ? 3.025 0.028 -8.865 1.00 94.69 94 SER A O 1
ATOM 711 N N . ALA A 1 95 ? 2.902 2.125 -8.050 1.00 96.25 95 ALA A N 1
ATOM 712 C CA . ALA A 1 95 ? 2.054 1.821 -6.907 1.00 96.25 95 ALA A CA 1
ATOM 713 C C . ALA A 1 95 ? 0.855 2.775 -6.850 1.00 96.25 95 ALA A C 1
ATOM 715 O O . ALA A 1 95 ? 0.990 3.980 -7.067 1.00 96.25 95 ALA A O 1
ATOM 716 N N . SER A 1 96 ? -0.323 2.253 -6.509 1.00 96.81 96 SER A N 1
ATOM 717 C CA . SER A 1 96 ? -1.502 3.076 -6.215 1.00 96.81 96 SER A CA 1
ATOM 718 C C . SER A 1 96 ? -2.255 2.549 -5.002 1.00 96.81 96 SER A C 1
ATOM 720 O O . SER A 1 96 ? -2.395 1.339 -4.820 1.00 96.81 96 SER A O 1
ATOM 722 N N . LEU A 1 97 ? -2.751 3.459 -4.168 1.00 96.81 97 LEU A N 1
ATOM 723 C CA . LEU A 1 97 ? -3.560 3.140 -2.998 1.00 96.81 97 LEU A CA 1
ATOM 724 C C . LEU A 1 97 ? -4.971 3.686 -3.189 1.00 96.81 97 LEU A C 1
ATOM 726 O O . LEU A 1 97 ? -5.166 4.878 -3.401 1.00 96.81 97 LEU A O 1
ATOM 730 N N . ARG A 1 98 ? -5.971 2.821 -3.060 1.00 95.94 98 ARG A N 1
ATOM 731 C CA . ARG A 1 98 ? -7.384 3.195 -3.005 1.00 95.94 98 ARG A CA 1
ATOM 732 C C . ARG A 1 98 ? -7.884 2.976 -1.587 1.00 95.94 98 ARG A C 1
ATOM 734 O O . ARG A 1 98 ? -7.772 1.867 -1.082 1.00 95.94 98 ARG A O 1
ATOM 741 N N . VAL A 1 99 ? -8.424 4.006 -0.951 1.00 93.19 99 VAL A N 1
ATOM 742 C CA . VAL A 1 99 ? -9.049 3.902 0.375 1.00 93.19 99 VAL A CA 1
ATOM 743 C C . VAL A 1 99 ? -10.557 3.916 0.196 1.00 93.19 99 VAL A C 1
ATOM 745 O O . VAL A 1 99 ? -11.109 4.881 -0.345 1.00 93.19 99 VAL A O 1
ATOM 748 N N . ASP A 1 100 ? -11.210 2.837 0.617 1.00 90.19 100 ASP A N 1
ATOM 749 C CA . ASP A 1 100 ? -12.650 2.682 0.466 1.00 90.19 100 ASP A CA 1
ATOM 750 C C . ASP A 1 100 ? -13.386 3.653 1.389 1.00 90.19 100 ASP A C 1
ATOM 752 O O . ASP A 1 100 ? -12.978 3.899 2.528 1.00 90.19 100 ASP A O 1
ATOM 756 N N . ARG A 1 101 ? -14.497 4.203 0.892 1.00 86.31 101 ARG A N 1
ATOM 757 C CA . ARG A 1 101 ? -15.367 5.074 1.678 1.00 86.31 101 ARG A CA 1
ATOM 758 C C . ARG A 1 101 ? -16.573 4.281 2.189 1.00 86.31 101 ARG A C 1
ATOM 760 O O . ARG A 1 101 ? -17.179 3.523 1.430 1.00 86.31 101 ARG A O 1
ATOM 767 N N . PRO A 1 102 ? -16.944 4.434 3.470 1.00 78.12 102 PRO A N 1
ATOM 768 C CA . PRO A 1 102 ? -17.988 3.626 4.100 1.00 78.12 102 PRO A CA 1
ATOM 769 C C . PRO A 1 102 ? -19.409 3.948 3.612 1.00 78.12 102 PRO A C 1
ATOM 771 O O . PRO A 1 102 ? -20.337 3.209 3.951 1.00 78.12 102 PRO A O 1
ATOM 774 N N . ASP A 1 103 ? -19.573 5.046 2.872 1.00 79.94 103 ASP A N 1
ATOM 775 C CA . ASP A 1 103 ? -20.819 5.573 2.307 1.00 79.94 103 ASP A CA 1
ATOM 776 C C . ASP A 1 103 ? -21.058 5.137 0.846 1.00 79.94 103 ASP A C 1
ATOM 778 O O . ASP A 1 103 ? -22.058 5.520 0.241 1.00 79.94 103 ASP A O 1
ATOM 782 N N . GLY A 1 104 ? -20.157 4.329 0.273 1.00 72.12 104 GLY A N 1
ATOM 783 C CA . GLY A 1 104 ? -20.258 3.854 -1.109 1.00 72.12 104 GLY A CA 1
ATOM 784 C C . GLY A 1 104 ? -19.898 4.905 -2.163 1.00 72.12 104 GLY A C 1
ATOM 785 O O . GLY A 1 104 ? -20.067 4.652 -3.357 1.00 72.12 104 GLY A O 1
ATOM 786 N N . THR A 1 105 ? -19.389 6.070 -1.755 1.00 82.44 105 THR A N 1
ATOM 787 C CA . THR A 1 105 ? -18.806 7.036 -2.690 1.00 82.44 105 THR A CA 1
ATOM 788 C C . THR A 1 105 ? -17.493 6.494 -3.278 1.00 82.44 105 THR A C 1
ATOM 790 O O . THR A 1 105 ? -16.910 5.550 -2.732 1.00 82.44 105 THR A O 1
ATOM 793 N N . PRO A 1 106 ? -17.004 7.042 -4.412 1.00 86.06 106 PRO A N 1
ATOM 794 C CA . PRO A 1 106 ? -15.771 6.560 -5.033 1.00 86.06 106 PRO A CA 1
ATOM 795 C C . PRO A 1 106 ? -14.616 6.523 -4.029 1.00 86.06 106 PRO A C 1
ATOM 797 O O . PRO A 1 106 ? -14.518 7.413 -3.195 1.00 86.06 106 PRO A O 1
ATOM 800 N N . ALA A 1 107 ? -13.727 5.535 -4.099 1.00 88.38 107 ALA A N 1
ATOM 801 C CA . ALA A 1 107 ? -12.571 5.465 -3.203 1.00 88.38 107 ALA A CA 1
ATOM 802 C C . ALA A 1 107 ? -11.656 6.700 -3.345 1.00 88.38 107 ALA A C 1
ATOM 804 O O . ALA A 1 107 ? -11.534 7.277 -4.431 1.00 88.38 107 ALA A O 1
ATOM 805 N N . ALA A 1 108 ? -10.975 7.095 -2.266 1.00 90.25 108 ALA A N 1
ATOM 806 C CA . ALA A 1 108 ? -9.876 8.055 -2.367 1.00 90.25 108 ALA A CA 1
ATOM 807 C C . ALA A 1 108 ? -8.680 7.357 -3.030 1.00 90.25 108 ALA A C 1
ATOM 809 O O . ALA A 1 108 ? -8.157 6.400 -2.465 1.00 90.25 108 ALA A O 1
ATOM 810 N N . ALA A 1 109 ? -8.281 7.797 -4.223 1.00 9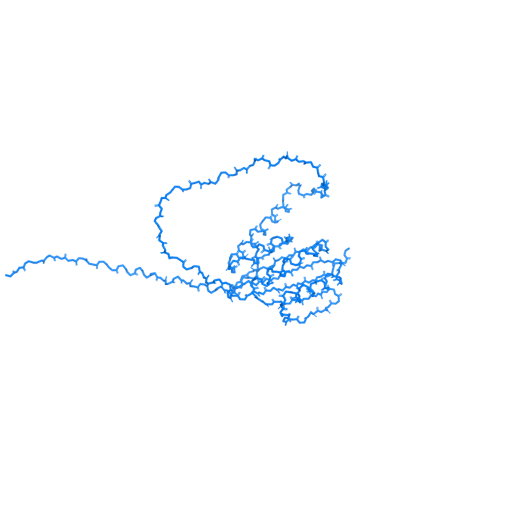3.69 109 ALA A N 1
ATOM 811 C CA . ALA A 1 109 ? -7.181 7.199 -4.976 1.00 93.69 109 ALA A CA 1
ATOM 812 C C . ALA A 1 109 ? -5.914 8.055 -4.863 1.00 93.69 109 ALA A C 1
ATOM 814 O O . ALA A 1 109 ? -5.938 9.237 -5.194 1.00 93.69 109 ALA A O 1
ATOM 815 N N . VAL A 1 110 ? -4.827 7.442 -4.403 1.00 94.94 110 VAL A N 1
ATOM 816 C CA . VAL A 1 110 ? -3.475 8.001 -4.363 1.00 94.94 110 VAL A CA 1
ATOM 817 C C . VAL A 1 110 ? -2.651 7.266 -5.411 1.00 94.94 110 VAL A C 1
ATOM 819 O O . VAL A 1 110 ? -2.262 6.116 -5.205 1.00 94.94 110 VAL A O 1
ATOM 822 N N . ASP A 1 111 ? -2.423 7.913 -6.548 1.00 94.00 111 ASP A N 1
ATOM 823 C CA . ASP A 1 111 ? -1.547 7.394 -7.602 1.00 94.00 111 ASP A CA 1
ATOM 824 C C . ASP A 1 111 ? -0.089 7.730 -7.283 1.00 94.00 111 ASP A C 1
ATOM 826 O O . ASP A 1 111 ? 0.172 8.826 -6.783 1.00 94.00 111 ASP A O 1
ATOM 830 N N . GLU A 1 112 ? 0.843 6.837 -7.626 1.00 92.75 112 GLU A N 1
ATOM 831 C CA . GLU A 1 112 ? 2.280 6.960 -7.308 1.00 92.75 112 GLU A CA 1
ATOM 832 C C . GLU A 1 112 ? 2.513 7.079 -5.798 1.00 92.75 112 GLU A C 1
ATOM 834 O O . GLU A 1 112 ? 3.239 7.941 -5.307 1.00 92.75 112 GLU A O 1
ATOM 839 N N . VAL A 1 113 ? 1.824 6.225 -5.039 1.00 95.12 113 VAL A N 1
ATOM 840 C CA . VAL A 1 113 ? 1.944 6.213 -3.581 1.00 95.12 113 VAL A CA 1
ATOM 841 C C . VAL A 1 113 ? 3.349 5.768 -3.168 1.00 95.12 113 VAL A C 1
ATOM 843 O O . VAL A 1 113 ? 3.904 4.832 -3.742 1.00 95.12 113 VAL A O 1
ATOM 846 N N . THR A 1 114 ? 3.921 6.415 -2.153 1.00 93.94 114 THR A N 1
ATOM 847 C CA . THR A 1 114 ? 5.195 5.998 -1.538 1.00 93.94 114 THR A CA 1
ATOM 848 C C . THR A 1 114 ? 4.958 5.126 -0.293 1.00 93.94 114 THR A C 1
ATOM 850 O O . THR A 1 114 ? 3.850 5.147 0.261 1.00 93.94 114 THR A O 1
ATOM 853 N N . PRO A 1 115 ? 5.969 4.383 0.209 1.00 92.75 115 PRO A N 1
ATOM 854 C CA . PRO A 1 115 ? 5.827 3.600 1.439 1.00 92.75 115 PRO A CA 1
ATOM 855 C C . PRO A 1 115 ? 5.396 4.468 2.625 1.00 92.75 115 PRO A C 1
ATOM 857 O O . PRO A 1 115 ? 4.482 4.104 3.365 1.00 92.75 115 PRO A O 1
ATOM 860 N N . ASP A 1 116 ? 5.997 5.653 2.753 1.00 92.44 116 ASP A N 1
ATOM 861 C CA . ASP A 1 116 ? 5.709 6.596 3.834 1.00 92.44 116 ASP A CA 1
ATOM 862 C C . ASP A 1 116 ? 4.284 7.145 3.749 1.00 92.44 116 ASP A C 1
ATOM 864 O O . ASP A 1 116 ? 3.588 7.232 4.762 1.00 92.44 116 ASP A O 1
ATOM 868 N N . GLN A 1 117 ? 3.812 7.472 2.540 1.00 95.00 117 GLN A N 1
ATOM 869 C CA . GLN A 1 117 ? 2.432 7.914 2.325 1.00 95.00 117 GLN A CA 1
ATOM 870 C C . GLN A 1 117 ? 1.437 6.810 2.697 1.00 95.00 117 GLN A C 1
ATOM 872 O O . GLN A 1 117 ? 0.447 7.068 3.383 1.00 95.00 117 GLN A O 1
ATOM 877 N N . MET A 1 118 ? 1.711 5.568 2.292 1.00 93.56 118 MET A N 1
ATOM 878 C CA . MET A 1 118 ? 0.880 4.415 2.631 1.00 93.56 118 MET A CA 1
ATOM 879 C C . MET A 1 118 ? 0.833 4.180 4.145 1.00 93.56 118 MET A C 1
ATOM 881 O O . MET A 1 118 ? -0.254 4.041 4.711 1.00 93.56 118 MET A O 1
ATOM 885 N N . ALA A 1 119 ? 1.990 4.191 4.811 1.00 92.19 119 ALA A N 1
ATOM 886 C CA . ALA A 1 119 ? 2.078 4.071 6.261 1.00 92.19 119 ALA A CA 1
ATOM 887 C C . ALA A 1 119 ? 1.280 5.183 6.952 1.00 92.19 119 ALA A C 1
ATOM 889 O O . ALA A 1 119 ? 0.432 4.900 7.799 1.00 92.19 119 ALA A O 1
ATOM 890 N N . ALA A 1 120 ? 1.466 6.435 6.530 1.00 92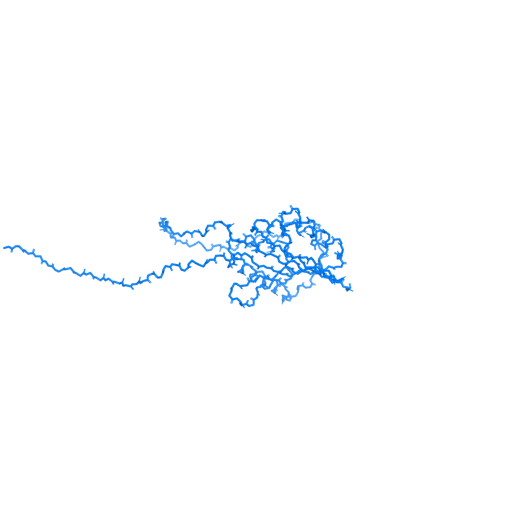.88 120 ALA A N 1
ATOM 891 C CA . ALA A 1 120 ? 0.770 7.587 7.091 1.00 92.88 120 ALA A CA 1
ATOM 892 C C . ALA A 1 120 ? -0.757 7.514 6.931 1.00 92.88 120 ALA A C 1
ATOM 894 O O . ALA A 1 120 ? -1.476 7.983 7.814 1.00 92.88 120 ALA A O 1
ATOM 895 N N . VAL A 1 121 ? -1.264 6.930 5.840 1.00 92.56 121 VAL A N 1
ATOM 896 C CA . VAL A 1 121 ? -2.705 6.718 5.623 1.00 92.56 121 VAL A CA 1
ATOM 897 C C . VAL A 1 121 ? -3.258 5.632 6.551 1.00 92.56 121 VAL A C 1
ATOM 899 O O . VAL A 1 121 ? -4.312 5.823 7.157 1.00 92.56 121 VAL A O 1
ATOM 902 N N . VAL A 1 122 ? -2.555 4.507 6.687 1.00 89.69 122 VAL A N 1
ATOM 903 C CA . VAL A 1 122 ? -3.036 3.312 7.406 1.00 89.69 122 VAL A CA 1
ATOM 904 C C . VAL A 1 122 ? -3.060 3.511 8.922 1.00 89.69 122 VAL A C 1
ATOM 906 O O . VAL A 1 122 ? -4.014 3.100 9.587 1.00 89.69 122 VAL A O 1
ATOM 909 N N . VAL A 1 123 ? -2.045 4.183 9.476 1.00 88.19 123 VAL A N 1
ATOM 910 C CA . VAL A 1 123 ? -1.897 4.371 10.933 1.00 88.19 123 VAL A CA 1
ATOM 911 C C . VAL A 1 123 ? -2.861 5.401 11.524 1.00 88.19 123 VAL A C 1
ATOM 913 O O . VAL A 1 123 ? -2.825 5.666 12.724 1.00 88.19 123 VAL A O 1
ATOM 916 N N . ARG A 1 124 ? -3.715 6.032 10.708 1.00 88.75 124 ARG A N 1
ATOM 917 C CA . ARG A 1 124 ? -4.693 6.998 11.213 1.00 88.75 124 ARG A CA 1
ATOM 918 C C . ARG A 1 124 ? -5.699 6.319 12.135 1.00 88.75 124 ARG A C 1
ATOM 920 O O . ARG A 1 124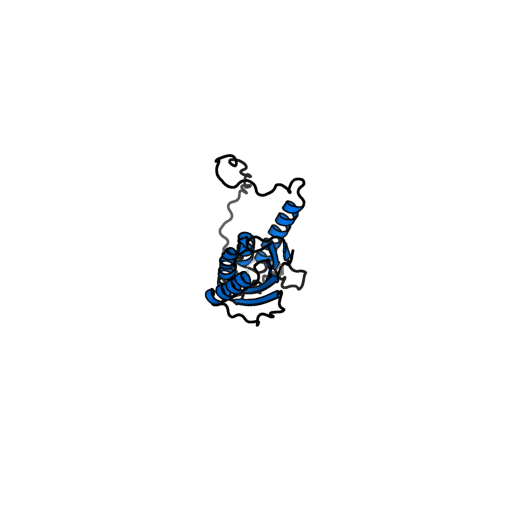 ? -6.125 5.200 11.900 1.00 88.75 124 ARG A O 1
ATOM 927 N N . ASN A 1 125 ? -6.126 7.035 13.169 1.00 82.88 125 ASN A N 1
ATOM 928 C CA . ASN A 1 125 ? -6.971 6.470 14.226 1.00 82.88 125 ASN A CA 1
ATOM 929 C C . ASN A 1 125 ? -8.445 6.289 13.829 1.00 82.88 125 ASN A C 1
ATOM 931 O O . ASN A 1 125 ? -9.230 5.823 14.644 1.00 82.88 125 ASN A O 1
ATOM 935 N N . SER A 1 126 ? -8.841 6.693 12.620 1.00 84.94 126 SER A N 1
ATOM 936 C CA . SER A 1 126 ? -10.204 6.518 12.122 1.00 84.94 126 SER A CA 1
ATOM 937 C C . SER A 1 126 ? -10.234 6.364 10.606 1.00 84.94 126 SER A C 1
ATOM 939 O O . SER A 1 126 ? -9.307 6.773 9.895 1.00 84.94 126 SER A O 1
ATOM 941 N N . THR A 1 127 ? -11.315 5.769 10.102 1.00 86.88 127 THR A N 1
ATOM 942 C CA . THR A 1 127 ? -11.604 5.654 8.663 1.00 86.88 127 THR A CA 1
ATOM 943 C C . THR A 1 127 ? -11.568 7.027 7.993 1.00 86.88 127 THR A C 1
ATOM 945 O O . THR A 1 127 ? -10.848 7.224 7.018 1.00 86.88 127 THR A O 1
ATOM 948 N N . GLU A 1 128 ? -12.256 8.003 8.586 1.00 87.94 128 GLU A N 1
ATOM 949 C CA . GLU A 1 128 ? -12.333 9.377 8.083 1.00 87.94 128 GLU A CA 1
ATOM 950 C C . GLU A 1 128 ? -10.949 10.036 7.993 1.00 87.94 128 GLU A C 1
ATOM 952 O O . GLU A 1 128 ? -10.576 10.575 6.954 1.00 87.94 128 GLU A O 1
ATOM 957 N N . ALA A 1 129 ? -10.127 9.916 9.040 1.00 89.44 129 ALA A N 1
ATOM 958 C CA . ALA A 1 129 ? -8.774 10.468 9.030 1.00 89.44 129 ALA A CA 1
ATOM 959 C C . ALA A 1 129 ? -7.872 9.783 7.987 1.00 89.44 129 ALA A C 1
ATOM 961 O O . ALA A 1 129 ? -7.013 10.436 7.387 1.00 89.44 129 ALA A O 1
ATOM 962 N N . SER A 1 130 ? -8.076 8.482 7.746 1.00 90.62 130 SER A N 1
ATOM 963 C CA . SER A 1 130 ? -7.374 7.731 6.694 1.00 90.62 130 SER A CA 1
ATOM 964 C C . SER A 1 130 ? -7.748 8.277 5.307 1.00 90.62 130 SER A C 1
ATOM 966 O O . SER A 1 130 ? -6.868 8.576 4.501 1.00 90.62 130 SER A O 1
ATOM 968 N N . ILE A 1 131 ? -9.046 8.490 5.053 1.00 91.56 131 ILE A N 1
ATOM 969 C CA . ILE A 1 131 ? -9.574 9.044 3.793 1.00 91.56 131 ILE A CA 1
ATOM 970 C C . ILE A 1 131 ? -9.052 10.462 3.551 1.00 91.56 131 ILE A C 1
ATOM 972 O O . ILE A 1 131 ? -8.575 10.755 2.454 1.00 91.56 131 ILE A O 1
ATOM 976 N N . GLN A 1 132 ? -9.111 11.332 4.560 1.00 92.06 132 GLN A N 1
ATOM 977 C CA . GLN A 1 132 ? -8.626 12.710 4.453 1.00 92.06 132 GLN A CA 1
ATOM 978 C C . GLN A 1 132 ? -7.125 12.749 4.160 1.00 92.06 132 GLN A C 1
ATOM 980 O O . GLN A 1 132 ? -6.679 13.477 3.276 1.00 92.06 132 GLN A O 1
ATOM 985 N N . THR A 1 133 ? -6.341 11.911 4.844 1.00 94.19 133 THR A N 1
ATOM 986 C CA . THR A 1 133 ? -4.897 11.801 4.588 1.00 94.19 133 THR A CA 1
ATOM 987 C C . THR A 1 133 ? -4.626 11.337 3.155 1.00 94.19 133 THR A C 1
ATOM 989 O O . THR A 1 133 ? -3.780 11.911 2.473 1.00 94.19 133 THR A O 1
ATOM 992 N N . ALA A 1 134 ? -5.382 10.351 2.661 1.00 94.06 134 ALA A N 1
ATOM 993 C CA . ALA A 1 134 ? -5.268 9.889 1.282 1.00 94.06 134 ALA A CA 1
ATOM 994 C C . ALA A 1 134 ? -5.623 10.993 0.271 1.00 94.06 134 ALA A C 1
ATOM 996 O O . ALA A 1 134 ? -4.905 11.180 -0.703 1.00 94.06 134 ALA A O 1
ATOM 997 N N . GLN A 1 135 ? -6.677 11.778 0.508 1.00 94.50 135 GLN A N 1
ATOM 998 C CA . GLN A 1 135 ? -7.036 12.909 -0.359 1.00 94.50 135 GLN A CA 1
ATOM 999 C C . GLN A 1 135 ? -5.934 13.973 -0.424 1.00 94.50 135 GLN A C 1
ATOM 1001 O O . GLN A 1 135 ? -5.656 14.493 -1.504 1.00 94.50 135 GLN A O 1
ATOM 1006 N N . VAL A 1 136 ? -5.294 14.280 0.710 1.00 94.94 136 VAL A N 1
ATOM 1007 C CA . VAL A 1 136 ? -4.170 15.226 0.754 1.00 94.94 136 VAL A CA 1
ATOM 1008 C C . VAL A 1 136 ? -3.019 14.725 -0.116 1.00 94.94 136 VAL A C 1
ATOM 1010 O O . VAL A 1 136 ? -2.543 15.470 -0.971 1.00 94.94 136 VAL A O 1
ATOM 1013 N N . TYR A 1 137 ? -2.615 13.460 0.026 1.00 96.19 137 TYR A N 1
ATOM 1014 C CA . TYR A 1 137 ? -1.551 12.900 -0.813 1.00 96.19 137 TYR A CA 1
ATOM 1015 C C . TYR A 1 137 ? -1.942 12.799 -2.286 1.00 96.19 137 TYR A C 1
ATOM 1017 O O . TYR A 1 137 ? -1.127 13.108 -3.147 1.00 96.19 137 TYR A O 1
ATOM 1025 N N . ALA A 1 138 ? -3.192 12.454 -2.594 1.00 93.62 138 ALA A N 1
ATOM 1026 C CA . ALA A 1 138 ? -3.689 12.450 -3.967 1.00 93.62 138 ALA A CA 1
ATOM 1027 C C . ALA A 1 138 ? -3.555 13.834 -4.623 1.00 93.62 138 ALA A C 1
ATOM 1029 O O . ALA A 1 138 ? -3.078 13.943 -5.754 1.00 93.62 138 ALA A O 1
ATOM 1030 N N . ALA A 1 139 ? -3.923 14.897 -3.899 1.00 92.06 139 ALA A N 1
ATOM 1031 C CA . ALA A 1 139 ? -3.766 16.269 -4.368 1.00 92.06 139 ALA A CA 1
ATOM 1032 C C . ALA A 1 139 ? -2.286 16.643 -4.550 1.00 92.06 139 ALA A C 1
ATOM 1034 O O . ALA A 1 139 ? -1.927 17.199 -5.586 1.00 92.06 139 ALA A O 1
ATOM 1035 N N . MET A 1 140 ? -1.420 16.292 -3.593 1.00 92.81 140 MET A N 1
ATOM 1036 C CA . MET A 1 140 ? 0.023 16.553 -3.681 1.00 92.81 140 MET A CA 1
ATOM 1037 C C . MET A 1 140 ? 0.669 15.845 -4.876 1.00 92.81 140 MET A C 1
ATOM 1039 O O . MET A 1 140 ? 1.380 16.487 -5.647 1.00 92.81 140 MET A O 1
ATOM 1043 N N . ASN A 1 141 ? 0.384 14.557 -5.073 1.00 91.50 141 ASN A N 1
ATOM 1044 C CA . ASN A 1 141 ? 0.934 13.778 -6.182 1.00 91.50 141 ASN A CA 1
ATOM 1045 C C . ASN A 1 141 ? 0.419 14.315 -7.529 1.00 91.50 141 ASN A C 1
ATOM 1047 O O . ASN A 1 141 ? 1.182 14.450 -8.484 1.00 91.50 141 ASN A O 1
ATOM 1051 N N . HIS A 1 142 ? -0.856 14.714 -7.609 1.00 90.19 142 HIS A N 1
ATOM 1052 C CA . HIS A 1 142 ? -1.395 15.365 -8.805 1.00 90.19 142 HIS A CA 1
ATOM 1053 C C . HIS A 1 142 ? -0.701 16.701 -9.113 1.00 90.19 142 HIS A C 1
ATOM 1055 O O . HIS A 1 142 ? -0.354 16.967 -10.266 1.00 90.19 142 HIS A O 1
ATOM 1061 N N . MET A 1 143 ? -0.469 17.536 -8.097 1.00 89.31 143 MET A N 1
ATOM 1062 C CA . MET A 1 143 ? 0.251 18.801 -8.259 1.00 89.31 143 MET A CA 1
ATOM 1063 C C . MET A 1 143 ? 1.693 18.578 -8.720 1.00 89.31 143 MET A C 1
ATOM 1065 O O . MET A 1 143 ? 2.137 19.260 -9.639 1.00 89.31 143 MET A O 1
ATOM 1069 N N . ALA A 1 144 ? 2.402 17.606 -8.139 1.00 87.00 144 ALA A N 1
ATOM 1070 C CA . ALA A 1 144 ? 3.767 17.268 -8.538 1.00 87.00 144 ALA A CA 1
ATOM 1071 C C . ALA A 1 144 ? 3.849 16.876 -10.024 1.00 87.00 144 ALA A C 1
ATOM 1073 O O . ALA A 1 144 ? 4.729 17.350 -10.736 1.00 87.00 144 ALA A O 1
ATOM 1074 N N . ARG A 1 145 ? 2.875 16.099 -10.521 1.00 85.00 145 ARG A N 1
ATOM 1075 C CA . ARG A 1 145 ? 2.796 15.696 -11.937 1.00 85.00 145 ARG A CA 1
ATOM 1076 C C . ARG A 1 145 ? 2.408 16.816 -12.902 1.00 85.00 145 ARG A C 1
ATOM 1078 O O . ARG A 1 145 ? 2.735 16.746 -14.081 1.00 85.00 145 ARG A O 1
ATOM 1085 N N . THR A 1 146 ? 1.653 17.809 -12.441 1.00 84.81 146 THR A N 1
ATOM 1086 C CA . THR A 1 146 ? 1.136 18.898 -13.293 1.00 84.81 146 THR A CA 1
ATOM 1087 C C . THR A 1 146 ? 1.973 20.170 -13.222 1.00 84.81 146 THR A C 1
ATOM 1089 O O . THR A 1 146 ? 1.695 21.124 -13.952 1.00 84.81 146 THR A O 1
ATOM 1092 N N . MET A 1 147 ? 3.011 20.198 -12.379 1.00 79.50 147 MET A N 1
ATOM 1093 C CA . MET A 1 147 ? 3.911 21.337 -12.272 1.00 79.50 147 MET A CA 1
ATOM 1094 C C . MET A 1 147 ? 4.802 21.436 -13.527 1.00 79.50 147 MET A C 1
ATOM 1096 O O . MET A 1 147 ? 5.534 20.493 -13.843 1.00 79.50 147 MET A O 1
ATOM 1100 N N . PRO A 1 148 ? 4.785 22.574 -14.247 1.00 64.12 148 PRO A N 1
ATOM 1101 C CA . PRO A 1 148 ? 5.689 22.799 -15.369 1.00 64.12 148 PRO A CA 1
ATOM 1102 C C . PRO A 1 148 ? 7.147 22.707 -14.900 1.00 64.12 148 PRO A C 1
ATOM 1104 O O . PRO A 1 148 ? 7.545 23.434 -13.992 1.00 64.12 148 PRO A O 1
ATOM 1107 N N . GLY A 1 149 ? 7.936 21.823 -15.517 1.00 64.56 149 GLY A N 1
ATOM 1108 C CA . GLY A 1 149 ? 9.340 21.585 -15.151 1.00 64.56 149 GLY A CA 1
ATOM 1109 C C . GLY A 1 149 ? 9.597 20.381 -14.233 1.00 64.56 149 GLY A C 1
ATOM 1110 O O . GLY A 1 149 ? 10.733 20.200 -13.811 1.00 64.56 149 GLY A O 1
ATOM 1111 N N . GLY A 1 150 ? 8.587 19.548 -13.945 1.00 55.88 150 GLY A N 1
ATOM 1112 C CA . GLY A 1 150 ? 8.725 18.322 -13.139 1.00 55.88 150 GLY A CA 1
ATOM 1113 C C . GLY A 1 150 ? 9.463 17.150 -13.810 1.00 55.88 150 GLY A C 1
ATOM 1114 O O . GLY A 1 150 ? 9.682 16.129 -13.170 1.00 55.88 150 GLY A O 1
ATOM 1115 N N . GLU A 1 151 ? 9.879 17.284 -15.074 1.00 53.38 151 GLU A N 1
ATOM 1116 C CA . GLU A 1 151 ? 10.683 16.288 -15.804 1.00 53.38 151 GLU A CA 1
ATOM 1117 C C . GLU A 1 151 ? 12.193 16.475 -15.563 1.00 53.38 151 GLU A C 1
ATOM 1119 O O . GLU A 1 151 ? 12.984 16.543 -16.504 1.00 53.38 151 GLU A O 1
ATOM 1124 N N . LEU A 1 152 ? 12.619 16.610 -14.305 1.00 48.12 152 LEU A N 1
ATOM 1125 C CA . LEU A 1 152 ? 14.043 16.559 -13.972 1.00 48.12 152 LEU A CA 1
ATOM 1126 C C . LEU A 1 152 ? 14.383 15.136 -13.506 1.00 48.12 152 LEU A C 1
ATOM 1128 O O . LEU A 1 152 ? 13.864 14.712 -12.474 1.00 48.12 152 LEU A O 1
ATOM 1132 N N . PRO A 1 153 ? 15.207 14.378 -14.254 1.00 45.75 153 PRO A N 1
ATOM 1133 C CA . PRO A 1 153 ? 15.569 13.020 -13.875 1.00 45.75 153 PRO A CA 1
ATOM 1134 C C . PRO A 1 153 ? 16.376 13.011 -12.574 1.00 45.75 153 PRO A C 1
ATOM 1136 O O . PRO A 1 153 ? 17.208 13.890 -12.335 1.00 45.75 153 PRO A O 1
ATOM 1139 N N . GLU A 1 154 ? 16.131 11.979 -11.766 1.00 49.25 154 GLU A N 1
ATOM 1140 C CA . GLU A 1 154 ? 16.918 11.568 -10.604 1.00 49.25 154 GLU A CA 1
ATOM 1141 C C . GLU A 1 154 ? 18.404 11.471 -10.978 1.00 49.25 154 GLU A C 1
ATOM 1143 O O . GLU A 1 154 ? 18.882 10.478 -11.522 1.00 49.25 154 GLU A O 1
ATOM 1148 N N . MET A 1 155 ? 19.147 12.547 -10.741 1.00 42.72 155 MET A N 1
ATOM 1149 C CA . MET A 1 155 ? 20.587 12.599 -10.975 1.00 42.72 155 MET A CA 1
ATOM 1150 C C . MET A 1 155 ? 21.277 13.434 -9.900 1.00 42.72 155 MET A C 1
ATOM 1152 O O . MET A 1 155 ? 22.091 14.292 -10.208 1.00 42.72 155 MET A O 1
ATOM 1156 N N . ILE A 1 156 ? 20.957 13.207 -8.624 1.00 40.94 156 ILE A N 1
ATOM 1157 C CA . ILE A 1 156 ? 21.831 13.647 -7.530 1.00 40.94 156 ILE A CA 1
ATOM 1158 C C . ILE A 1 156 ? 21.763 12.612 -6.407 1.00 40.94 156 ILE A C 1
ATOM 1160 O O . ILE A 1 156 ? 21.032 12.773 -5.434 1.00 40.94 156 I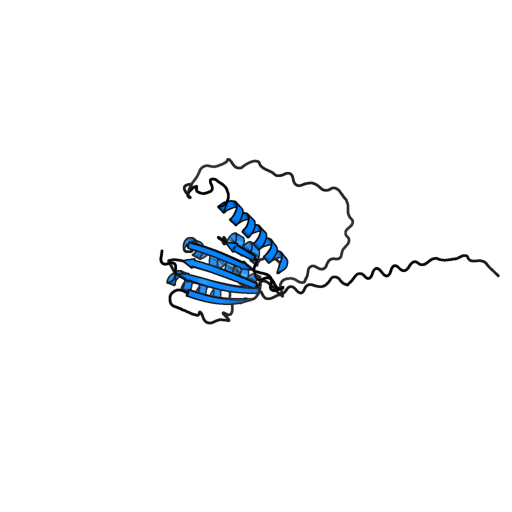LE A O 1
ATOM 1164 N N . ASP A 1 157 ? 22.534 11.539 -6.563 1.00 39.38 157 ASP A N 1
ATOM 1165 C CA . ASP A 1 157 ? 23.055 10.823 -5.407 1.00 39.38 157 ASP A CA 1
ATOM 1166 C C . ASP A 1 157 ? 24.401 11.462 -5.024 1.00 39.38 157 ASP A C 1
ATOM 1168 O O . ASP A 1 157 ? 25.232 11.764 -5.883 1.00 39.38 157 ASP A O 1
ATOM 1172 N N . SER A 1 158 ? 24.573 11.634 -3.715 1.00 40.09 158 SER A N 1
ATOM 1173 C CA . SER A 1 158 ? 25.812 11.904 -2.986 1.00 40.09 158 SER A CA 1
ATOM 1174 C C . SER A 1 158 ? 26.415 13.324 -3.011 1.00 40.09 158 SER A C 1
ATOM 1176 O O . SER A 1 158 ? 27.208 13.713 -3.863 1.00 40.09 158 SER A O 1
ATOM 1178 N N . ASP A 1 159 ? 26.123 14.002 -1.894 1.00 43.69 159 ASP A N 1
ATOM 1179 C CA . ASP A 1 159 ? 27.075 14.733 -1.043 1.00 43.69 159 ASP A CA 1
ATOM 1180 C C . ASP A 1 159 ? 27.473 16.167 -1.444 1.00 43.69 159 ASP A C 1
ATOM 1182 O O . ASP A 1 159 ? 28.512 16.425 -2.045 1.00 43.69 159 ASP A O 1
ATOM 1186 N N . ALA A 1 160 ? 26.669 17.141 -1.004 1.00 36.59 160 ALA A N 1
ATOM 1187 C CA . ALA A 1 160 ? 27.155 18.463 -0.604 1.00 36.59 160 ALA A CA 1
ATOM 1188 C C . ALA A 1 160 ? 26.097 19.155 0.264 1.00 36.59 160 ALA A C 1
ATOM 1190 O O . ALA A 1 160 ? 24.949 19.348 -0.134 1.00 36.59 160 ALA A O 1
ATOM 1191 N N . GLY A 1 161 ? 26.487 19.498 1.487 1.00 41.38 161 GLY A N 1
ATOM 1192 C CA . GLY A 1 161 ? 25.595 20.049 2.489 1.00 41.38 161 GLY A CA 1
ATOM 1193 C C . GLY A 1 161 ? 24.960 21.403 2.149 1.00 41.38 161 GLY A C 1
ATOM 1194 O O . GLY A 1 161 ? 25.461 22.208 1.373 1.00 41.38 161 GLY A O 1
ATOM 1195 N N . SER A 1 162 ? 23.895 21.674 2.906 1.00 46.72 162 SER A N 1
ATOM 1196 C CA . SER A 1 162 ? 23.522 23.007 3.381 1.00 46.72 162 SER A CA 1
ATOM 1197 C C . SER A 1 162 ? 23.046 24.029 2.341 1.00 46.72 162 SER A C 1
ATOM 1199 O O . SER A 1 162 ? 23.733 25.018 2.127 1.00 46.72 162 SER A O 1
ATOM 1201 N N . LEU A 1 163 ? 21.812 23.900 1.824 1.00 41.22 163 LEU A N 1
ATOM 1202 C CA . LEU A 1 163 ? 21.072 25.045 1.244 1.00 41.22 163 LEU A CA 1
ATOM 1203 C C . LEU A 1 163 ? 19.536 25.045 1.446 1.00 41.22 163 LEU A C 1
ATOM 1205 O O . LEU A 1 163 ? 18.838 25.810 0.789 1.00 41.22 163 LEU A O 1
ATOM 1209 N N . TRP A 1 164 ? 18.986 24.285 2.400 1.00 41.72 164 TRP A N 1
ATOM 1210 C CA . TRP A 1 164 ? 17.557 24.381 2.765 1.00 41.72 164 TRP A CA 1
ATOM 1211 C C . TRP A 1 164 ? 17.370 24.746 4.239 1.00 41.72 164 TRP A C 1
ATOM 1213 O O . TRP A 1 164 ? 16.626 24.113 4.983 1.00 41.72 164 TRP A O 1
ATOM 1223 N N . ALA A 1 165 ? 18.075 25.788 4.676 1.00 47.72 165 ALA A N 1
ATOM 1224 C CA . ALA A 1 165 ? 17.691 26.539 5.860 1.00 47.72 165 ALA A CA 1
ATOM 1225 C C . ALA A 1 165 ? 16.886 27.765 5.408 1.00 47.72 165 ALA A C 1
ATOM 1227 O O . ALA A 1 165 ? 17.350 28.540 4.579 1.00 47.72 165 ALA A O 1
ATOM 1228 N N . MET A 1 166 ? 15.724 27.951 6.035 1.00 46.50 166 MET A N 1
ATOM 1229 C CA . MET A 1 166 ? 14.815 29.102 5.942 1.00 46.50 166 MET A CA 1
ATOM 1230 C C . MET A 1 166 ? 13.743 29.050 4.847 1.00 46.50 166 MET A C 1
ATOM 1232 O O . MET A 1 166 ? 13.811 29.746 3.844 1.00 46.50 166 MET A O 1
ATOM 1236 N N . GLN A 1 167 ? 12.647 28.359 5.159 1.00 40.28 167 GLN A N 1
ATOM 1237 C CA . GLN A 1 167 ? 11.306 28.937 5.012 1.00 40.28 167 GLN A CA 1
ATOM 1238 C C . GLN A 1 167 ? 10.405 28.377 6.120 1.00 40.28 167 GLN A C 1
ATOM 1240 O O . GLN A 1 167 ? 9.546 27.522 5.934 1.00 40.28 167 GLN A O 1
ATOM 1245 N N . THR A 1 168 ? 10.658 28.851 7.340 1.00 39.28 168 THR A N 1
ATOM 1246 C CA . THR A 1 168 ? 9.741 28.706 8.470 1.00 39.28 168 THR A CA 1
ATOM 1247 C C . THR A 1 168 ? 8.486 29.520 8.171 1.00 39.28 168 THR A C 1
ATOM 1249 O O . THR A 1 168 ? 8.488 30.743 8.319 1.00 39.28 168 THR A O 1
ATOM 1252 N N . ILE A 1 169 ? 7.421 28.851 7.738 1.00 48.03 169 ILE A N 1
ATOM 1253 C CA . ILE A 1 169 ? 6.078 29.431 7.711 1.00 48.03 169 ILE A CA 1
ATOM 1254 C C . ILE A 1 169 ? 5.733 29.801 9.164 1.00 48.03 169 ILE A C 1
ATOM 1256 O O . ILE A 1 169 ? 5.763 28.921 10.029 1.00 48.03 169 ILE A O 1
ATOM 1260 N N . PRO A 1 170 ? 5.445 31.073 9.490 1.00 42.06 170 PRO A N 1
ATOM 1261 C CA . PRO A 1 170 ? 5.061 31.427 10.844 1.00 42.06 170 PRO A CA 1
ATOM 1262 C C . PRO A 1 170 ? 3.686 30.818 11.146 1.00 42.06 170 PRO A C 1
ATOM 1264 O O . PRO A 1 170 ? 2.681 31.192 10.543 1.00 42.06 170 PRO A O 1
ATOM 1267 N N . MET A 1 171 ? 3.645 29.874 12.091 1.00 43.81 171 MET A N 1
ATOM 1268 C CA . MET A 1 171 ? 2.399 29.404 12.700 1.00 43.81 171 MET A CA 1
ATOM 1269 C C . MET A 1 171 ? 1.630 30.610 13.263 1.00 43.81 171 MET A C 1
ATOM 1271 O O . MET A 1 171 ? 2.201 31.370 14.055 1.00 43.81 171 MET A O 1
ATOM 1275 N N . PRO A 1 172 ? 0.345 30.794 12.921 1.00 41.06 172 PRO A N 1
ATOM 1276 C CA . PRO A 1 172 ? -0.474 31.801 13.573 1.00 41.06 172 PRO A CA 1
ATOM 1277 C C . PRO A 1 172 ? -0.648 31.424 15.050 1.00 41.06 172 PRO A C 1
ATOM 1279 O O . PRO A 1 172 ? -1.254 30.408 15.388 1.00 41.06 172 PRO A O 1
ATOM 1282 N N . LYS A 1 173 ? -0.100 32.249 15.948 1.00 48.78 173 LYS A N 1
ATOM 1283 C CA . LYS A 1 173 ? -0.411 32.187 17.379 1.00 48.78 173 LYS A CA 1
ATOM 1284 C C . LYS A 1 173 ? -1.790 32.802 17.593 1.00 48.78 173 LYS A C 1
ATOM 1286 O O . LYS A 1 173 ? -1.923 34.023 17.612 1.00 48.78 173 LYS A O 1
ATOM 1291 N N . LEU A 1 174 ? -2.804 31.956 17.758 1.00 44.12 174 LEU A N 1
ATOM 1292 C CA . LEU A 1 174 ? -4.114 32.378 18.240 1.00 44.12 174 LEU A CA 1
ATOM 1293 C C . LEU A 1 174 ? -4.057 32.510 19.771 1.00 44.12 174 LEU A C 1
ATOM 1295 O O . LEU A 1 174 ? -3.733 31.564 20.485 1.00 44.12 174 LEU A O 1
ATOM 1299 N N . THR A 1 175 ? -4.317 33.714 20.264 1.00 44.41 175 THR A N 1
ATOM 1300 C CA . THR A 1 175 ? -4.412 34.061 21.685 1.00 44.41 175 THR A CA 1
ATOM 1301 C C . THR A 1 175 ? -5.755 33.636 22.278 1.00 44.41 175 THR A C 1
ATOM 1303 O O . THR A 1 175 ? -6.793 33.982 21.721 1.00 44.41 175 THR A O 1
ATOM 1306 N N . GLY A 1 176 ? -5.737 33.012 23.460 1.00 35.56 176 GLY A N 1
ATOM 1307 C CA . GLY A 1 176 ? -6.893 32.928 24.360 1.00 35.56 176 GLY A CA 1
ATOM 1308 C C . GLY A 1 176 ? -6.707 31.884 25.473 1.00 35.56 176 GLY A C 1
ATOM 1309 O O . GLY A 1 176 ? -6.355 30.750 25.160 1.00 35.56 176 GLY A O 1
ATOM 1310 N N . PRO A 1 177 ? -6.912 32.217 26.764 1.00 47.25 177 PRO A N 1
ATOM 1311 C CA . PRO A 1 177 ? -6.902 31.229 27.833 1.00 47.25 177 PRO A CA 1
ATOM 1312 C C . PRO A 1 177 ? -8.300 30.613 27.942 1.00 47.25 177 PRO A C 1
ATOM 1314 O O . PRO A 1 177 ? -9.185 31.187 28.576 1.00 47.25 177 PRO A O 1
ATOM 1317 N N . GLU A 1 178 ? -8.516 29.448 27.336 1.00 36.47 178 GLU A N 1
ATOM 1318 C CA . GLU A 1 178 ? -9.723 28.664 27.594 1.00 36.47 178 GLU A CA 1
ATOM 1319 C C . GLU A 1 178 ? -9.451 27.567 28.623 1.00 36.47 178 GLU A C 1
ATOM 1321 O O . GLU A 1 178 ? -8.496 26.794 28.552 1.00 36.47 178 GLU A O 1
ATOM 1326 N N . LYS A 1 179 ? -10.306 27.583 29.644 1.00 38.22 179 LYS A N 1
ATOM 1327 C CA . LYS A 1 179 ? -10.359 26.666 30.779 1.00 38.22 179 LYS A CA 1
ATOM 1328 C C . LYS A 1 179 ? -10.430 25.212 30.288 1.00 38.22 179 LYS A C 1
ATOM 1330 O O . LYS A 1 179 ? -11.058 24.961 29.260 1.00 38.22 179 LYS A O 1
ATOM 1335 N N . PRO A 1 180 ? -9.880 24.243 31.039 1.00 38.06 180 PRO A N 1
ATOM 1336 C CA . PRO A 1 180 ? -9.995 22.835 30.690 1.00 38.06 180 PRO A CA 1
ATOM 1337 C C . PRO A 1 180 ? -11.447 22.376 30.875 1.00 38.06 180 PRO A C 1
ATOM 1339 O O . PRO A 1 180 ? -11.835 21.905 31.941 1.00 38.06 180 PRO A O 1
ATOM 1342 N N . ASN A 1 181 ? -12.262 22.509 29.829 1.00 31.75 181 ASN A N 1
ATOM 1343 C CA . ASN A 1 181 ? -13.471 21.716 29.696 1.00 31.75 181 ASN A CA 1
ATOM 1344 C C . ASN A 1 181 ? -13.039 20.334 29.217 1.00 31.75 181 ASN A C 1
ATOM 1346 O O . ASN A 1 181 ? -12.876 20.069 28.027 1.00 31.75 181 ASN A O 1
ATOM 1350 N N . ALA A 1 182 ? -12.844 19.447 30.190 1.00 47.34 182 ALA A N 1
ATOM 1351 C CA . ALA A 1 182 ? -13.036 18.032 29.967 1.00 47.34 182 ALA A CA 1
ATOM 1352 C C . ALA A 1 182 ? -14.364 17.845 29.221 1.00 47.34 182 ALA A C 1
ATOM 1354 O O . ALA A 1 182 ? -15.385 18.394 29.635 1.00 47.34 182 ALA A O 1
ATOM 1355 N N . THR A 1 183 ? -14.315 17.114 28.110 1.00 44.41 183 THR A N 1
ATOM 1356 C CA . THR A 1 183 ? -15.287 16.122 27.615 1.00 44.41 183 THR A CA 1
ATOM 1357 C C . THR A 1 183 ? -15.331 16.188 26.091 1.00 44.41 183 THR A C 1
ATOM 1359 O O . THR A 1 183 ? -16.140 16.886 25.491 1.00 44.41 183 THR A O 1
ATOM 1362 N N . THR A 1 184 ? -14.482 15.406 25.440 1.00 35.44 184 THR A N 1
ATOM 1363 C CA . THR A 1 184 ? -14.856 14.713 24.207 1.00 35.44 184 THR A CA 1
ATOM 1364 C C . THR A 1 184 ? -14.099 13.404 24.255 1.00 35.44 184 THR A C 1
ATOM 1366 O O . THR A 1 184 ? -12.873 13.380 24.177 1.00 35.44 184 THR A O 1
ATOM 1369 N N . HIS A 1 185 ? -14.838 12.329 24.510 1.00 42.59 185 HIS A N 1
ATOM 1370 C CA . HIS A 1 185 ? -14.331 10.978 24.383 1.00 42.59 185 HIS A CA 1
ATOM 1371 C C . HIS A 1 185 ? -13.689 10.844 23.001 1.00 42.59 185 HIS A C 1
ATOM 1373 O O . HIS A 1 185 ? -14.377 10.914 21.984 1.00 42.59 185 HIS A O 1
ATOM 1379 N N . ALA A 1 186 ? -12.370 10.650 22.978 1.00 38.28 186 ALA A N 1
ATOM 1380 C CA . ALA A 1 186 ? -11.751 9.932 21.884 1.00 38.28 186 ALA A CA 1
ATOM 1381 C C . ALA A 1 186 ? -12.511 8.599 21.753 1.00 38.28 186 ALA A C 1
ATOM 1383 O O . ALA A 1 186 ? -12.737 7.946 22.782 1.00 38.28 186 ALA A O 1
ATOM 1384 N N . PRO A 1 187 ? -12.956 8.197 20.550 1.00 40.19 187 PRO A N 1
ATOM 1385 C CA . PRO A 1 187 ? -13.420 6.834 20.370 1.00 40.19 187 PRO A CA 1
ATOM 1386 C C . PRO A 1 187 ? -12.291 5.902 20.815 1.00 40.19 187 PRO A C 1
ATOM 1388 O O . PRO A 1 187 ? -11.109 6.195 20.612 1.00 40.19 187 PRO A O 1
ATOM 1391 N N . ALA A 1 188 ? -12.669 4.838 21.521 1.00 44.25 188 ALA A N 1
ATOM 1392 C CA . ALA A 1 188 ? -11.743 3.873 22.084 1.00 44.25 188 ALA A CA 1
ATOM 1393 C C . ALA A 1 188 ? -10.703 3.456 21.035 1.00 44.25 188 ALA A C 1
ATOM 1395 O O . ALA A 1 188 ? -11.047 3.156 19.891 1.00 44.25 188 ALA A O 1
ATOM 1396 N N . GLN A 1 189 ? -9.436 3.457 21.446 1.00 44.44 189 GLN A N 1
ATOM 1397 C CA . GLN A 1 189 ? -8.324 2.937 20.661 1.00 44.44 189 GLN A CA 1
ATOM 1398 C C . GLN A 1 189 ? -8.701 1.614 19.974 1.00 44.44 189 GLN A C 1
ATOM 1400 O O . GLN A 1 189 ? -9.141 0.674 20.632 1.00 44.44 189 GLN A O 1
ATOM 1405 N N . GLY A 1 190 ? -8.470 1.542 18.662 1.00 51.69 190 GLY A N 1
ATOM 1406 C CA . GLY A 1 190 ? -7.914 0.346 18.022 1.00 51.69 190 GLY A CA 1
ATOM 1407 C C . GLY A 1 190 ? -8.741 -0.942 18.018 1.00 51.69 190 GLY A C 1
ATOM 1408 O O . GLY A 1 190 ? -8.149 -2.006 17.883 1.00 51.69 190 GLY A O 1
ATOM 1409 N N . THR A 1 191 ? -10.069 -0.901 18.152 1.00 57.44 191 THR A N 1
ATOM 1410 C CA . THR A 1 191 ? -10.890 -2.133 18.060 1.00 57.44 191 THR A CA 1
ATOM 1411 C C . THR A 1 191 ? -11.461 -2.395 16.669 1.00 57.44 191 THR A C 1
ATOM 1413 O O . THR A 1 191 ? -11.800 -3.535 16.355 1.00 57.44 191 THR A O 1
ATOM 1416 N N . ALA A 1 192 ? -11.557 -1.371 15.820 1.00 75.31 192 ALA A N 1
ATOM 1417 C CA . ALA A 1 192 ? -12.071 -1.532 14.468 1.00 75.31 192 ALA A CA 1
ATOM 1418 C C . ALA A 1 192 ? -11.056 -2.289 13.596 1.00 75.31 192 ALA A C 1
ATOM 1420 O O . ALA A 1 192 ? -9.906 -1.861 13.453 1.00 75.31 192 ALA A O 1
ATOM 1421 N N . GLN A 1 193 ? -11.485 -3.416 13.020 1.00 84.81 193 GLN A N 1
ATOM 1422 C CA . GLN A 1 193 ? -10.654 -4.215 12.120 1.00 84.81 193 GLN A CA 1
ATOM 1423 C C . GLN A 1 193 ? -10.216 -3.393 10.905 1.00 84.81 193 GLN A C 1
ATOM 1425 O O . GLN A 1 193 ? -10.974 -2.600 10.354 1.00 84.81 193 GLN A O 1
ATOM 1430 N N . ALA A 1 194 ? -8.981 -3.610 10.474 1.00 89.44 194 ALA A N 1
ATOM 1431 C CA . ALA A 1 194 ? -8.431 -3.075 9.248 1.00 89.44 194 ALA A CA 1
ATOM 1432 C C . ALA A 1 194 ? -8.346 -4.183 8.194 1.00 89.44 194 ALA A C 1
ATOM 1434 O O . ALA A 1 194 ? -7.984 -5.322 8.490 1.00 89.44 194 ALA A O 1
ATOM 1435 N N . SER A 1 195 ? -8.652 -3.843 6.949 1.00 91.38 195 SER A N 1
ATOM 1436 C CA . SER A 1 195 ? -8.530 -4.734 5.804 1.00 91.38 195 SER A CA 1
ATOM 1437 C C . SER A 1 195 ? -7.704 -4.085 4.702 1.00 91.38 195 SER A C 1
ATOM 1439 O O . SER A 1 195 ? -7.826 -2.892 4.415 1.00 91.38 195 SER A O 1
ATOM 1441 N N . LEU A 1 196 ? -6.839 -4.882 4.082 1.00 93.56 196 LEU A N 1
ATOM 1442 C CA . LEU A 1 196 ? -6.021 -4.456 2.956 1.00 93.56 196 LEU A CA 1
ATOM 1443 C C . LEU A 1 196 ? -6.080 -5.519 1.863 1.00 93.56 196 LEU A C 1
ATOM 1445 O O . LEU A 1 196 ? -5.807 -6.700 2.085 1.00 93.56 196 LEU A O 1
ATOM 1449 N N . THR A 1 197 ? -6.428 -5.085 0.657 1.00 94.12 197 THR A N 1
ATOM 1450 C CA . THR A 1 197 ? -6.309 -5.895 -0.553 1.00 94.12 197 THR A CA 1
ATOM 1451 C C . THR A 1 197 ? -5.031 -5.503 -1.280 1.00 94.12 197 THR A C 1
ATOM 1453 O O . THR A 1 197 ? -4.921 -4.367 -1.723 1.00 94.12 197 THR A O 1
ATOM 1456 N N . ILE A 1 198 ? -4.084 -6.419 -1.451 1.00 94.69 198 ILE A N 1
ATOM 1457 C CA . ILE A 1 198 ? -2.870 -6.181 -2.242 1.00 94.69 198 ILE A CA 1
ATOM 1458 C C . ILE A 1 198 ? -3.049 -6.863 -3.592 1.00 94.69 198 ILE A C 1
ATOM 1460 O O . ILE A 1 198 ? -3.298 -8.065 -3.659 1.00 94.69 198 ILE A O 1
ATOM 1464 N N . VAL A 1 199 ? -2.934 -6.105 -4.674 1.00 94.38 199 VAL A N 1
ATOM 1465 C CA . VAL A 1 199 ? -2.967 -6.617 -6.043 1.00 94.38 199 VAL A CA 1
ATOM 1466 C C . VAL A 1 199 ? -1.598 -6.412 -6.659 1.00 94.38 199 VAL A C 1
ATOM 1468 O O . VAL A 1 199 ? -1.202 -5.280 -6.902 1.00 94.38 199 VAL A O 1
ATOM 1471 N N . LEU A 1 200 ? -0.900 -7.508 -6.923 1.00 94.25 200 LEU A N 1
ATOM 1472 C CA . LEU A 1 200 ? 0.358 -7.509 -7.652 1.00 94.25 200 LEU A CA 1
ATOM 1473 C C . LEU A 1 200 ? 0.082 -7.789 -9.128 1.00 94.25 200 LEU A C 1
ATOM 1475 O O . LEU A 1 200 ? -0.631 -8.741 -9.450 1.00 94.25 200 LEU A O 1
ATOM 1479 N N . LEU A 1 201 ? 0.650 -6.983 -10.016 1.00 93.69 201 LEU A N 1
ATOM 1480 C CA . LEU A 1 201 ? 0.520 -7.086 -11.465 1.00 93.69 201 LEU A CA 1
ATOM 1481 C C . LEU A 1 201 ? 1.908 -7.197 -12.097 1.00 93.69 201 LEU A C 1
ATOM 1483 O O . LEU A 1 201 ? 2.833 -6.485 -11.708 1.00 93.69 201 LEU A O 1
ATOM 1487 N N . HIS A 1 202 ? 2.044 -8.081 -13.082 1.00 91.50 202 HIS A N 1
ATOM 1488 C CA . HIS A 1 202 ? 3.262 -8.203 -13.874 1.00 91.50 202 HIS A CA 1
ATOM 1489 C C . HIS A 1 202 ? 3.284 -7.167 -15.007 1.00 91.50 202 HIS A C 1
ATOM 1491 O O . HIS A 1 202 ? 2.361 -7.122 -15.826 1.00 91.50 202 HIS A O 1
ATOM 1497 N N . THR A 1 203 ? 4.353 -6.376 -15.085 1.00 88.56 203 THR A N 1
ATOM 1498 C CA . THR A 1 203 ? 4.588 -5.401 -16.159 1.00 88.56 203 THR A CA 1
ATOM 1499 C C . THR A 1 203 ? 5.470 -6.016 -17.246 1.00 88.56 203 THR A C 1
ATOM 1501 O O . THR A 1 203 ? 6.555 -6.506 -16.955 1.00 88.56 203 THR A O 1
ATOM 1504 N N . THR A 1 204 ? 5.050 -5.958 -18.515 1.00 75.88 204 THR A N 1
ATOM 1505 C CA . THR A 1 204 ? 5.800 -6.534 -19.654 1.00 75.88 204 THR A CA 1
ATOM 1506 C C . THR A 1 204 ? 6.493 -5.496 -20.547 1.00 75.88 204 THR A C 1
ATOM 1508 O O . THR A 1 204 ? 6.842 -5.823 -21.678 1.00 75.88 204 THR A O 1
ATOM 1511 N N . ARG A 1 205 ? 6.621 -4.238 -20.106 1.00 57.75 205 ARG A N 1
ATOM 1512 C CA . ARG A 1 205 ? 7.246 -3.169 -20.903 1.00 57.75 205 ARG A CA 1
ATOM 1513 C C . ARG A 1 205 ? 8.757 -3.290 -20.959 1.00 57.75 205 ARG A C 1
ATOM 1515 O O . ARG A 1 205 ? 9.355 -3.480 -19.875 1.00 57.75 205 ARG A O 1
#

Sequence (205 aa):
MAVANPETASGDTGGRMPPMLVEDKGFSGRLELQTRMFVPTDAFIKQSIFNCGLENLARPEIMGNRSVYRVVGSREEIGRLVAALGGVWDAIDSASLRVDRPDGTPAAAVDEVTPDQMAAVVVRNSTEASIQTAQVYAAMNHMARTMPGGELPEMIDSDAGSLWAMQTIPMPKLTGPEKPNATTHAPAQGTAQASLTIVLLHTTR

pLDDT: mean 74.04, std 22.45, range [31.75, 96.81]

Foldseek 3Di:
DDDDDDDDDDDPPPPPPPPPPPPFLAWEKEKEFEFQPQVVLVVQLVVLCVVLVWDFPDDFPCPPFKTKTKTKFWLVSVLSSLLSNLVCVVRTPWMKMWTDDPVRPGTLIQTRDHSVLVSCLSNDQGSVSSRVSSNVNNVVVVCCVPDPPSPDDPDDDDDDDDDPDDDPDDDDDDDDDDDDPDDDDDPDGIPNMHMYMYMYGYDDD

Secondary structure (DSSP, 8-state):
----------------PPP--------EEEEEEEES-HHHHHHHHHHHHHHTT-EE-S----BTTEEEEEEEE-HHHHHHH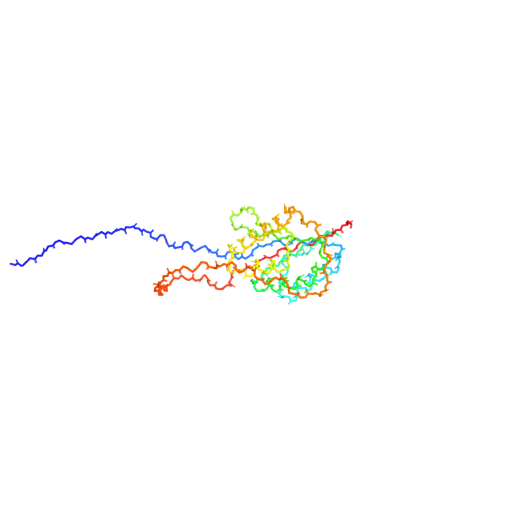HHHHGGGGGG-SEEEEEEPPTTSPPPEEEET--HHHHHHHHT-SSHHHHHHHHHHHHHHHHHHHHSTT--------S---------------------------PPPTT-S-EEEEEEEEE---

Radius of gyration: 24.8 Å; chains: 1; bounding box: 77×56×76 Å